Protein AF-A0A963GQD0-F1 (afdb_monomer)

Secondary structure (DSSP, 8-state):
-HHHHHHHHHHTTTTHHHHHHHHHHHHHHHHHHHHHHHHT----TT-EE-HHHHHHHTT--GGGHHHHHHHHHHHHHTTSEEEETTEEEE-S-S--S-TTSTTS-HHHH--HHHHHHHHHHH-GGGHHHHHHHHHHHTTHHHHHTTSS-HHHHHHSTT--HHHHHHTSHHHHHHHHHHHHHHHHHHHTSPTT-------TT-TTSHHHHHHGGG-

Solvent-accessible surface area (backbone atoms only — not comparable to full-atom values): 11957 Å² total; per-residue (Å²): 110,70,71,59,55,54,49,37,32,60,76,44,46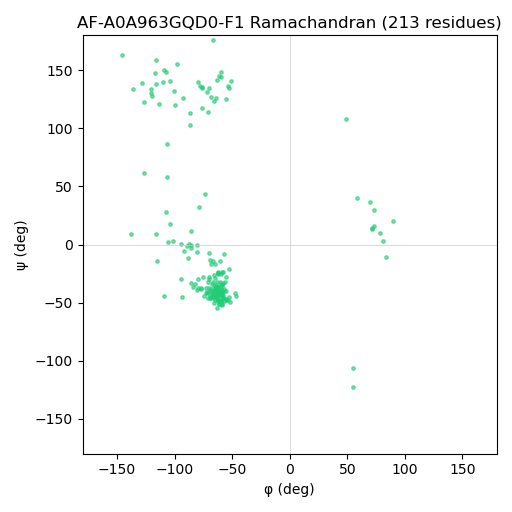,44,66,55,50,76,70,41,46,68,53,52,51,54,50,50,52,26,30,52,53,32,23,42,52,73,52,63,59,86,50,50,59,73,42,71,45,36,71,66,58,48,35,60,74,51,50,45,26,78,92,36,49,69,58,52,52,50,54,53,50,52,38,30,76,71,52,36,29,42,78,57,88,78,31,38,32,25,64,41,60,84,70,64,72,55,90,86,41,93,79,32,53,62,39,80,65,65,55,57,69,58,54,51,50,56,46,36,74,75,39,63,73,45,46,31,58,54,51,45,50,52,60,46,39,78,41,40,42,46,34,38,44,59,77,39,65,62,61,55,60,52,66,30,98,88,36,36,49,47,43,38,52,35,64,20,36,65,27,41,36,54,29,48,56,50,18,52,53,52,28,56,54,55,74,66,49,58,90,97,59,82,88,84,84,85,77,81,81,55,79,78,34,31,50,55,66,50,30,57,82,49,108

Structure (mmCIF, N/CA/C/O backbone):
data_AF-A0A963GQD0-F1
#
_entry.id   AF-A0A963GQD0-F1
#
loop_
_atom_site.group_PDB
_atom_site.id
_atom_site.type_symbol
_atom_site.label_atom_id
_atom_site.label_alt_id
_atom_site.label_comp_id
_atom_site.label_asym_id
_atom_site.label_entity_id
_atom_site.label_seq_id
_atom_site.pdbx_PDB_ins_code
_atom_site.Cartn_x
_atom_site.Cartn_y
_atom_site.Cartn_z
_atom_site.occupancy
_atom_site.B_iso_or_equiv
_atom_site.auth_seq_id
_atom_site.auth_comp_id
_atom_site.auth_asym_id
_atom_site.auth_atom_id
_atom_site.pdbx_PDB_model_num
ATOM 1 N N . LEU A 1 1 ? -25.407 13.159 11.609 1.00 53.41 1 LEU A N 1
ATOM 2 C CA . LEU A 1 1 ? -24.215 12.333 11.321 1.00 53.41 1 LEU A CA 1
ATOM 3 C C . LEU A 1 1 ? -23.203 13.121 10.496 1.00 53.41 1 LEU A C 1
ATOM 5 O O . LEU A 1 1 ? -22.086 13.249 10.963 1.00 53.41 1 LEU A O 1
ATOM 9 N N . THR A 1 2 ? -23.591 13.746 9.377 1.00 60.84 2 THR A N 1
ATOM 10 C CA . THR A 1 2 ? -22.694 14.573 8.536 1.00 60.84 2 THR A CA 1
ATOM 11 C C . THR A 1 2 ? -21.932 15.685 9.282 1.00 60.84 2 THR A C 1
ATOM 13 O O . THR A 1 2 ? -20.718 15.730 9.139 1.00 60.84 2 THR A O 1
ATOM 16 N N . PRO A 1 3 ? -22.561 16.487 10.173 1.00 70.56 3 PRO A N 1
ATOM 17 C CA . PRO A 1 3 ? -21.837 17.552 10.881 1.00 70.56 3 PRO A CA 1
ATOM 18 C C . PRO A 1 3 ? -20.779 17.023 11.860 1.00 70.56 3 PRO A C 1
ATOM 20 O O . PRO A 1 3 ? -19.748 17.647 12.049 1.00 70.56 3 PRO A O 1
ATOM 23 N N . LEU A 1 4 ? -21.026 15.855 12.468 1.00 72.56 4 LEU A N 1
ATOM 24 C CA . LEU A 1 4 ? -20.106 15.232 13.426 1.00 72.56 4 LEU A CA 1
ATOM 25 C C . LEU A 1 4 ? -18.873 14.656 12.716 1.00 72.56 4 LEU A C 1
ATOM 27 O O . LEU A 1 4 ? -17.759 14.818 13.196 1.00 72.56 4 LEU A O 1
ATOM 31 N N . ALA A 1 5 ? -19.073 14.018 11.559 1.00 73.44 5 ALA A N 1
ATOM 32 C CA . ALA A 1 5 ? -17.977 13.487 10.754 1.00 73.44 5 ALA A CA 1
ATOM 33 C C . ALA A 1 5 ? -17.070 14.605 10.213 1.00 73.44 5 ALA A C 1
ATOM 35 O O . ALA A 1 5 ? -15.854 14.455 10.226 1.00 73.44 5 ALA A O 1
ATOM 36 N N . GLU A 1 6 ? -17.646 15.733 9.789 1.00 76.75 6 GLU A N 1
ATOM 37 C CA . GLU A 1 6 ? -16.888 16.904 9.328 1.00 76.75 6 GLU A CA 1
ATOM 38 C C . GLU A 1 6 ? -16.081 17.553 10.463 1.00 76.75 6 GLU A C 1
ATOM 40 O O . GLU A 1 6 ? -14.900 17.844 10.280 1.00 76.75 6 GLU A O 1
ATOM 45 N N . THR A 1 7 ? -16.673 17.717 11.654 1.00 82.12 7 THR A N 1
ATOM 46 C CA . THR A 1 7 ? -15.953 18.224 12.834 1.00 82.12 7 THR A CA 1
ATOM 47 C C . THR A 1 7 ? -14.806 17.298 13.235 1.00 82.12 7 THR A C 1
ATOM 49 O O . THR A 1 7 ? -13.680 17.765 13.377 1.00 82.12 7 THR A O 1
ATOM 52 N N . LEU A 1 8 ? -15.047 15.987 13.332 1.00 79.50 8 LEU A N 1
ATOM 53 C CA . LEU A 1 8 ? -13.999 15.021 13.672 1.00 79.50 8 LEU A CA 1
ATOM 54 C C . LEU A 1 8 ? -12.900 14.968 12.606 1.00 79.50 8 LEU A C 1
ATOM 56 O O . LEU A 1 8 ? -11.725 14.905 12.950 1.00 79.50 8 LEU A O 1
ATOM 60 N N . ALA A 1 9 ? -13.245 15.041 11.318 1.00 78.69 9 ALA A N 1
ATOM 61 C CA . ALA A 1 9 ? -12.254 15.104 10.246 1.00 78.69 9 ALA A CA 1
ATOM 62 C C . ALA A 1 9 ? -11.345 16.335 10.377 1.00 78.69 9 ALA A C 1
ATOM 64 O O . ALA A 1 9 ? -10.141 16.240 10.139 1.00 78.69 9 ALA A O 1
ATOM 65 N N . GLN A 1 10 ? -11.898 17.476 10.793 1.00 81.44 10 GLN A N 1
ATOM 66 C CA . GLN A 1 10 ? -11.122 18.685 11.047 1.00 81.44 10 GLN A CA 1
ATOM 67 C C . GLN A 1 10 ? -10.253 18.556 12.308 1.00 81.44 10 GLN A C 1
ATOM 69 O O . GLN A 1 10 ? -9.069 18.880 12.264 1.00 81.44 10 GLN A O 1
ATOM 74 N N . GLU A 1 11 ? -10.812 18.055 13.410 1.00 82.81 11 GLU A N 1
ATOM 75 C CA . GLU A 1 11 ? -10.111 17.888 14.691 1.00 82.81 11 GLU A CA 1
ATOM 76 C C . GLU A 1 11 ? -8.967 16.872 14.617 1.00 82.81 11 GLU A C 1
ATOM 78 O O . GLU A 1 11 ? -7.908 17.088 15.202 1.00 82.81 11 GLU A O 1
ATOM 83 N N . GLN A 1 12 ? -9.164 15.779 13.878 1.00 83.12 12 GLN A N 1
ATOM 84 C CA . GLN A 1 12 ? -8.155 14.735 13.695 1.00 83.12 12 GLN A CA 1
ATOM 85 C C . GLN A 1 12 ? -7.186 15.037 12.546 1.00 83.12 12 GLN A C 1
ATOM 87 O O . GLN A 1 12 ? -6.275 14.252 12.301 1.00 83.12 12 GLN A O 1
ATOM 92 N N . GLY A 1 13 ? -7.351 16.166 11.848 1.00 84.00 13 GLY A N 1
ATOM 93 C CA . GLY A 1 13 ? -6.416 16.612 10.817 1.00 84.00 13 GLY A CA 1
ATOM 94 C C . GLY A 1 13 ? -6.483 15.815 9.515 1.00 84.00 13 GLY A C 1
ATOM 95 O O . GLY A 1 13 ? -5.482 15.721 8.814 1.00 84.00 13 GLY A O 1
ATOM 96 N N . LEU A 1 14 ? -7.648 15.268 9.151 1.00 85.94 14 LEU A N 1
ATOM 97 C CA . LEU A 1 14 ? -7.825 14.432 7.955 1.00 85.94 14 LEU A CA 1
ATOM 98 C C . LEU A 1 14 ? -7.457 15.152 6.644 1.00 85.94 14 LEU A C 1
ATOM 100 O O . LEU A 1 14 ? -7.098 14.508 5.661 1.00 85.94 14 LEU A O 1
ATOM 104 N N . ALA A 1 15 ? -7.498 16.488 6.641 1.00 86.88 15 ALA A N 1
ATOM 105 C CA . ALA A 1 15 ? -7.070 17.320 5.518 1.00 86.88 15 ALA A CA 1
ATOM 106 C C . ALA A 1 15 ? -5.605 17.081 5.106 1.00 86.88 15 ALA A C 1
ATOM 108 O O . ALA A 1 15 ? -5.269 17.295 3.945 1.00 86.88 15 ALA A O 1
ATOM 109 N N . VAL A 1 16 ? -4.761 16.576 6.017 1.00 87.88 16 VAL A N 1
ATOM 110 C CA . VAL A 1 16 ? -3.355 16.250 5.732 1.00 87.88 16 VAL A CA 1
ATOM 111 C C . VAL A 1 16 ? -3.208 15.271 4.564 1.00 87.88 16 VAL A C 1
ATOM 113 O O . VAL A 1 16 ? -2.253 15.371 3.799 1.00 87.88 16 VAL A O 1
ATOM 116 N N . TYR A 1 17 ? -4.167 14.357 4.371 1.00 86.94 17 TYR A N 1
ATOM 117 C CA . TYR A 1 17 ? -4.097 13.389 3.277 1.00 86.94 17 TYR A CA 1
ATOM 118 C C . TYR A 1 17 ? -4.304 14.025 1.909 1.00 86.94 17 TYR A C 1
ATOM 120 O O . TYR A 1 17 ? -3.696 13.557 0.961 1.00 86.94 17 TYR A O 1
ATOM 128 N N . ALA A 1 18 ? -5.071 15.113 1.799 1.00 88.75 18 ALA A N 1
ATOM 129 C CA . ALA A 1 18 ? -5.225 15.810 0.522 1.00 88.75 18 ALA A CA 1
ATOM 130 C C . ALA A 1 18 ? -3.896 16.424 0.042 1.00 88.75 18 ALA A C 1
ATOM 132 O O . ALA A 1 18 ? -3.662 16.556 -1.157 1.00 88.75 18 ALA A O 1
ATOM 133 N N . GLU A 1 19 ? -3.017 16.790 0.978 1.00 89.50 19 GLU A N 1
ATOM 134 C CA . GLU A 1 19 ? -1.680 17.311 0.681 1.00 89.50 19 GLU A CA 1
ATOM 135 C C . GLU A 1 19 ? -0.647 16.187 0.495 1.00 89.50 19 GLU A C 1
ATOM 137 O O . GLU A 1 19 ? 0.267 16.310 -0.322 1.00 89.50 19 GLU A O 1
ATOM 142 N N . LEU A 1 20 ? -0.802 15.079 1.226 1.00 90.25 20 LEU A N 1
ATOM 143 C CA . LEU A 1 20 ? 0.114 13.941 1.198 1.00 90.25 20 LEU A CA 1
ATOM 144 C C . LEU A 1 20 ? -0.136 12.976 0.023 1.00 90.25 20 LEU A C 1
ATOM 146 O O . LEU A 1 20 ? 0.821 12.405 -0.497 1.00 90.25 20 LEU A O 1
ATOM 150 N N . GLU A 1 21 ? -1.384 12.781 -0.401 1.00 89.81 21 GLU 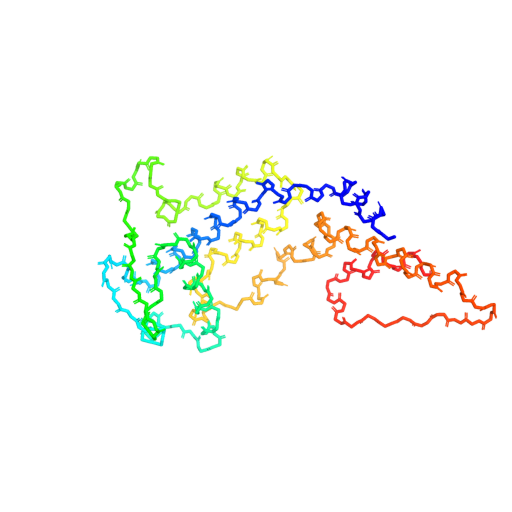A N 1
ATOM 151 C CA . GLU A 1 21 ? -1.792 11.814 -1.435 1.00 89.81 21 GLU A CA 1
ATOM 152 C C . GLU A 1 21 ? -0.968 11.949 -2.730 1.00 89.81 21 GLU A C 1
ATOM 154 O O . GLU A 1 21 ? -0.336 10.963 -3.115 1.00 89.81 21 GLU A O 1
ATOM 159 N N . PRO A 1 22 ? -0.780 13.150 -3.322 1.00 88.19 22 PRO A N 1
ATOM 160 C CA . PRO A 1 22 ? 0.051 13.289 -4.521 1.00 88.19 22 PRO A CA 1
ATOM 161 C C . PRO A 1 22 ? 1.522 12.895 -4.313 1.00 88.19 22 PRO A C 1
ATOM 163 O O . PRO A 1 22 ? 2.233 12.572 -5.267 1.00 88.19 22 PRO A O 1
ATOM 166 N N . ALA A 1 23 ? 2.031 12.983 -3.081 1.00 88.75 23 ALA A N 1
ATOM 167 C CA . ALA A 1 23 ? 3.380 12.540 -2.752 1.00 88.75 23 ALA A CA 1
ATOM 168 C C . ALA A 1 23 ? 3.456 11.023 -2.545 1.00 88.75 23 ALA A C 1
ATOM 170 O O . ALA A 1 23 ? 4.414 10.409 -3.017 1.00 88.75 23 ALA A O 1
ATOM 171 N N . LEU A 1 24 ? 2.451 10.418 -1.905 1.00 90.31 24 LEU A N 1
ATOM 172 C CA . LEU A 1 24 ? 2.350 8.964 -1.762 1.00 90.31 24 LEU A CA 1
ATOM 173 C C . LEU A 1 24 ? 2.198 8.274 -3.115 1.00 90.31 24 LEU A C 1
ATOM 175 O O . LEU A 1 24 ? 2.882 7.278 -3.343 1.00 90.31 24 LEU A O 1
ATOM 179 N N . ASP A 1 25 ? 1.380 8.811 -4.018 1.00 89.44 25 ASP A N 1
ATOM 180 C CA . ASP A 1 25 ? 1.189 8.252 -5.359 1.00 89.44 25 ASP A CA 1
ATOM 181 C C . ASP A 1 25 ? 2.501 8.263 -6.141 1.00 89.44 25 ASP A C 1
ATOM 183 O O . ASP A 1 25 ? 2.981 7.224 -6.597 1.00 89.44 25 ASP A O 1
ATOM 187 N N . ARG A 1 26 ? 3.168 9.421 -6.192 1.00 89.50 26 ARG A N 1
ATOM 188 C CA . ARG A 1 26 ? 4.462 9.571 -6.869 1.00 89.50 26 ARG A CA 1
ATOM 189 C C . ARG A 1 26 ? 5.521 8.621 -6.311 1.00 89.50 26 ARG A C 1
ATOM 191 O O . ARG A 1 26 ? 6.281 8.020 -7.071 1.00 89.50 26 ARG A O 1
ATOM 198 N N . LEU A 1 27 ? 5.588 8.496 -4.986 1.00 91.38 27 LEU A N 1
ATOM 199 C CA . LEU A 1 27 ? 6.534 7.615 -4.310 1.00 91.38 27 LEU A CA 1
ATOM 200 C C . LEU A 1 27 ? 6.199 6.137 -4.561 1.00 91.38 27 LEU A C 1
ATOM 202 O O . LEU A 1 27 ? 7.103 5.339 -4.801 1.00 91.38 27 LEU A O 1
ATOM 206 N N . SER A 1 28 ? 4.913 5.781 -4.582 1.00 93.25 28 SER A N 1
ATOM 207 C CA . SER A 1 28 ? 4.436 4.433 -4.904 1.00 93.25 28 SER A CA 1
ATOM 208 C C . SER A 1 28 ? 4.806 4.043 -6.331 1.00 93.25 28 SER A C 1
ATOM 210 O O . SER A 1 28 ? 5.408 2.992 -6.537 1.00 93.25 28 SER A O 1
ATOM 212 N N . ILE A 1 29 ? 4.547 4.914 -7.309 1.00 92.75 29 ILE A N 1
ATOM 213 C CA . ILE A 1 29 ? 4.961 4.708 -8.702 1.00 92.75 29 ILE A CA 1
ATOM 214 C C . ILE A 1 29 ? 6.483 4.584 -8.800 1.00 92.75 29 ILE A C 1
ATOM 216 O O . ILE A 1 29 ? 6.984 3.710 -9.505 1.00 92.75 29 ILE A O 1
ATOM 220 N N . ALA A 1 30 ? 7.242 5.390 -8.054 1.00 92.12 30 ALA A N 1
ATOM 221 C CA . ALA A 1 30 ? 8.693 5.269 -8.030 1.00 92.12 30 ALA A CA 1
ATOM 222 C C . ALA A 1 30 ? 9.165 3.911 -7.470 1.00 92.12 30 ALA A C 1
ATOM 224 O O . ALA A 1 30 ? 10.053 3.299 -8.061 1.00 92.12 30 ALA A O 1
ATOM 225 N N . TYR A 1 31 ? 8.567 3.400 -6.390 1.00 95.62 31 TYR A N 1
ATOM 226 C CA . TYR A 1 31 ? 8.877 2.057 -5.882 1.00 95.62 31 TYR A CA 1
ATOM 227 C C . TYR A 1 31 ? 8.518 0.961 -6.884 1.00 95.62 31 TYR A C 1
ATOM 229 O O . TYR A 1 31 ? 9.301 0.036 -7.084 1.00 95.62 31 TYR A O 1
ATOM 237 N N . ILE A 1 32 ? 7.365 1.080 -7.547 1.00 95.69 32 ILE A N 1
ATOM 238 C CA . ILE A 1 32 ? 6.936 0.144 -8.590 1.00 95.69 32 ILE A CA 1
ATOM 239 C C . ILE A 1 32 ? 7.975 0.111 -9.713 1.00 95.69 32 ILE A C 1
ATOM 241 O O . ILE A 1 32 ? 8.473 -0.955 -10.063 1.00 95.69 32 ILE A O 1
ATOM 245 N N . LEU A 1 33 ? 8.358 1.275 -10.235 1.00 93.12 33 LEU A N 1
ATOM 246 C CA . LEU A 1 33 ? 9.347 1.388 -11.304 1.00 93.12 33 LEU A CA 1
ATOM 247 C C . LEU A 1 33 ? 10.721 0.841 -10.893 1.00 93.12 33 LEU A C 1
ATOM 249 O O . LEU A 1 33 ? 11.358 0.151 -11.686 1.00 93.12 33 LEU A O 1
ATOM 253 N N . ALA A 1 34 ? 11.166 1.103 -9.663 1.00 92.75 34 ALA A N 1
ATOM 254 C CA . ALA A 1 34 ? 12.415 0.549 -9.147 1.00 92.75 34 ALA A CA 1
ATOM 255 C C . ALA A 1 34 ? 12.358 -0.981 -9.059 1.00 92.75 34 ALA A C 1
ATOM 257 O O . ALA A 1 34 ? 13.290 -1.646 -9.505 1.00 92.75 34 ALA A O 1
ATOM 258 N N . ALA A 1 35 ? 11.245 -1.538 -8.575 1.00 95.94 35 ALA A N 1
ATOM 259 C CA . ALA A 1 35 ? 11.054 -2.980 -8.502 1.00 95.94 35 ALA A CA 1
ATOM 260 C C . ALA A 1 35 ? 11.050 -3.627 -9.895 1.00 95.94 35 ALA A C 1
ATOM 262 O O . ALA A 1 35 ? 11.748 -4.611 -10.111 1.00 95.94 35 ALA A O 1
ATOM 263 N N . PHE A 1 36 ? 10.330 -3.061 -10.869 1.00 95.31 36 PHE A N 1
ATOM 264 C CA . PHE A 1 36 ? 10.356 -3.558 -12.250 1.00 95.31 36 PHE A CA 1
ATOM 265 C C . PHE A 1 36 ? 11.764 -3.495 -12.862 1.00 95.31 36 PHE A C 1
ATOM 267 O O . PHE A 1 36 ? 12.181 -4.445 -13.523 1.00 95.31 36 PHE A O 1
ATOM 274 N N . ALA A 1 37 ? 12.517 -2.421 -12.606 1.00 91.81 37 ALA A N 1
ATOM 275 C CA . ALA A 1 37 ? 13.900 -2.301 -13.062 1.00 91.81 37 ALA A CA 1
ATOM 276 C C . ALA A 1 37 ? 14.825 -3.347 -12.415 1.00 91.81 37 ALA A C 1
ATOM 278 O O . ALA A 1 37 ? 15.645 -3.945 -13.108 1.00 91.81 37 ALA A O 1
ATOM 279 N N . GLU A 1 38 ? 14.683 -3.595 -11.111 1.00 93.81 38 GLU A N 1
ATOM 280 C CA . GLU A 1 38 ? 15.438 -4.619 -10.377 1.00 93.81 38 GLU A CA 1
ATOM 281 C C . GLU A 1 38 ? 15.127 -6.035 -10.877 1.00 93.81 38 GLU A C 1
ATOM 283 O O . GLU A 1 38 ? 16.029 -6.859 -11.032 1.00 93.81 38 GLU A O 1
ATOM 288 N N . LEU A 1 39 ? 13.859 -6.301 -11.197 1.00 96.19 39 LEU A N 1
ATOM 289 C CA . LEU A 1 39 ? 13.416 -7.565 -11.782 1.00 96.19 39 LEU A CA 1
ATOM 290 C C . LEU A 1 39 ? 13.908 -7.764 -13.225 1.00 96.19 39 LEU A C 1
ATOM 292 O O . LEU A 1 39 ? 13.844 -8.884 -13.726 1.00 96.19 39 LEU A O 1
ATOM 296 N N . GLY A 1 40 ? 14.423 -6.712 -13.872 1.00 93.19 40 GLY A N 1
ATOM 297 C CA . GLY A 1 40 ? 14.959 -6.756 -15.232 1.00 93.19 40 GLY A CA 1
ATOM 298 C C . GLY A 1 40 ? 13.931 -6.482 -16.330 1.00 93.19 40 GLY A C 1
ATOM 299 O O . GLY A 1 40 ? 14.173 -6.848 -17.476 1.00 93.19 40 GLY A O 1
ATOM 300 N N . ALA A 1 41 ? 12.803 -5.844 -16.007 1.00 92.38 41 ALA A N 1
ATOM 301 C CA . ALA A 1 41 ? 11.776 -5.521 -16.990 1.00 92.38 41 ALA A CA 1
ATOM 302 C C . ALA A 1 41 ? 12.293 -4.542 -18.050 1.00 92.38 41 ALA A C 1
ATOM 304 O O . ALA A 1 41 ? 12.761 -3.443 -17.739 1.00 92.38 41 ALA A O 1
ATOM 305 N N . ASP A 1 42 ? 12.153 -4.923 -19.317 1.00 88.31 42 ASP A N 1
ATOM 306 C CA . ASP A 1 42 ? 12.414 -4.028 -20.436 1.00 88.31 42 ASP A CA 1
ATOM 307 C C . ASP A 1 42 ? 11.151 -3.218 -20.749 1.00 88.31 42 ASP A C 1
ATOM 309 O O . ASP A 1 42 ? 10.192 -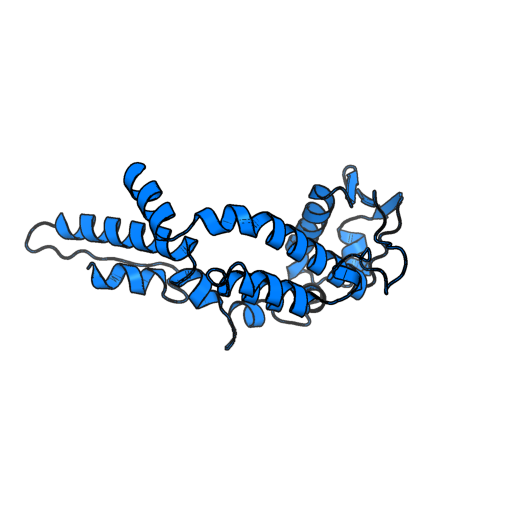3.727 -21.328 1.00 88.31 42 ASP A O 1
ATOM 313 N N . PHE A 1 43 ? 11.136 -1.950 -20.326 1.00 89.38 43 PHE A N 1
ATOM 314 C CA . PHE A 1 43 ? 10.114 -0.965 -20.697 1.00 89.38 43 PHE A CA 1
ATOM 315 C C . PHE A 1 43 ? 10.674 0.048 -21.701 1.00 89.38 43 PHE A C 1
ATOM 317 O O . PHE A 1 43 ? 10.681 1.269 -21.487 1.00 89.38 43 PHE A O 1
ATOM 324 N N . SER A 1 44 ? 11.141 -0.474 -22.833 1.00 87.75 44 SER A N 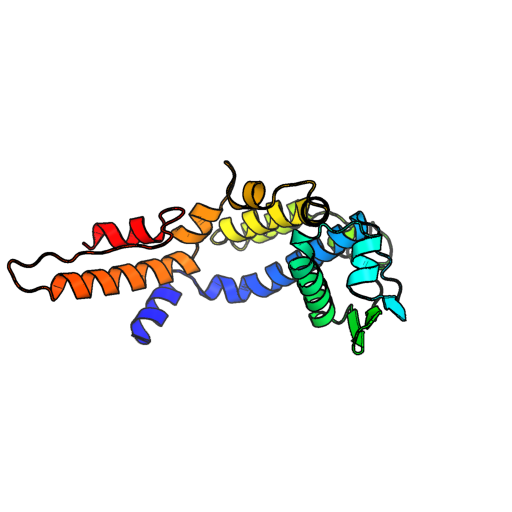1
ATOM 325 C CA . SER A 1 44 ? 11.489 0.323 -24.005 1.00 87.75 44 SER A CA 1
ATOM 326 C C . SER A 1 44 ? 10.219 0.768 -24.763 1.00 87.75 44 SER A C 1
ATOM 328 O O . SER A 1 44 ? 9.328 -0.049 -24.999 1.00 87.75 44 SER A O 1
ATOM 330 N N . PRO A 1 45 ? 10.088 2.044 -25.183 1.00 87.94 45 PRO A N 1
ATOM 331 C CA . PRO A 1 45 ? 8.908 2.541 -25.885 1.00 87.94 45 PRO A CA 1
ATOM 332 C C . PRO A 1 45 ? 8.560 1.716 -27.116 1.00 87.94 45 PRO A C 1
ATOM 334 O O . PRO A 1 45 ? 9.419 1.378 -27.928 1.00 87.94 45 PRO A O 1
ATOM 337 N N . GLY A 1 46 ? 7.272 1.427 -27.273 1.00 88.06 46 GLY A N 1
ATOM 338 C CA . GLY A 1 46 ? 6.753 0.603 -28.358 1.00 88.06 46 GLY A CA 1
ATOM 339 C C . GLY A 1 46 ? 6.837 -0.902 -28.105 1.00 88.06 46 GLY A C 1
ATOM 340 O O . GLY A 1 46 ? 6.198 -1.654 -28.845 1.00 88.06 46 GLY A O 1
ATOM 341 N N . GLN A 1 47 ? 7.543 -1.347 -27.060 1.00 92.00 47 GLN A N 1
ATOM 342 C CA . GLN A 1 47 ? 7.529 -2.743 -26.641 1.00 92.00 47 GLN A CA 1
ATOM 343 C C . GLN A 1 47 ? 6.123 -3.172 -26.242 1.00 92.00 47 GLN A C 1
ATOM 345 O O . GLN A 1 47 ? 5.332 -2.386 -25.709 1.00 92.00 47 GLN A O 1
ATOM 350 N N . ARG A 1 48 ? 5.809 -4.431 -26.545 1.00 94.62 48 ARG A N 1
ATOM 351 C CA . ARG A 1 48 ? 4.516 -5.036 -26.253 1.00 94.62 48 ARG A CA 1
ATOM 352 C C . ARG A 1 48 ? 4.707 -6.345 -25.518 1.00 94.62 48 ARG A C 1
ATOM 354 O O . ARG A 1 48 ? 5.561 -7.138 -25.903 1.00 94.62 48 ARG A O 1
ATOM 361 N N . PHE A 1 49 ? 3.874 -6.584 -24.519 1.00 95.31 49 PHE A N 1
ATOM 362 C CA . PHE A 1 49 ? 3.895 -7.813 -23.735 1.00 95.31 49 PHE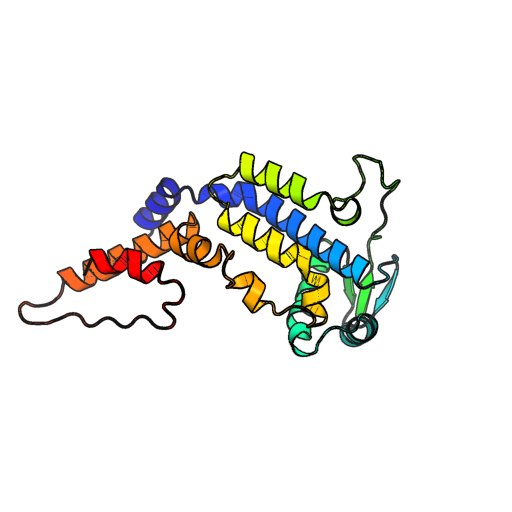 A CA 1
ATOM 363 C C . PHE A 1 49 ? 2.482 -8.210 -23.306 1.00 95.31 49 PHE A C 1
ATOM 365 O O . PHE A 1 49 ? 1.547 -7.412 -23.349 1.00 95.31 49 PHE A O 1
ATOM 372 N N . THR A 1 50 ? 2.316 -9.466 -22.901 1.00 96.25 50 THR A N 1
ATOM 373 C CA . THR A 1 50 ? 1.122 -9.911 -22.165 1.00 96.25 50 THR A CA 1
ATOM 374 C C . THR A 1 50 ? 1.445 -9.925 -20.676 1.00 96.25 50 THR A C 1
ATOM 376 O O . THR A 1 50 ? 2.607 -10.094 -20.310 1.00 96.25 50 THR A O 1
ATOM 379 N N . VAL A 1 51 ? 0.430 -9.797 -19.813 1.00 94.69 51 VAL A N 1
ATOM 380 C CA . VAL A 1 51 ? 0.622 -9.892 -18.351 1.00 94.69 51 VAL A CA 1
ATOM 381 C C . VAL A 1 51 ? 1.305 -11.209 -17.986 1.00 94.69 51 VAL A C 1
ATOM 383 O O . VAL A 1 51 ? 2.295 -11.204 -17.265 1.00 94.69 51 VAL A O 1
ATOM 386 N N . ASN A 1 52 ? 0.815 -12.328 -18.529 1.00 95.38 52 ASN A N 1
ATOM 387 C CA . ASN A 1 52 ? 1.373 -13.649 -18.244 1.00 95.38 52 ASN A CA 1
ATOM 388 C C . ASN A 1 52 ? 2.807 -13.789 -18.757 1.00 95.38 52 ASN A C 1
ATOM 390 O O . ASN A 1 52 ? 3.652 -14.254 -18.001 1.00 95.38 52 ASN A O 1
ATOM 394 N N . GLY A 1 53 ? 3.082 -13.342 -19.988 1.00 96.38 53 GLY A N 1
ATOM 395 C CA . GLY A 1 53 ? 4.416 -13.433 -20.582 1.00 96.38 53 GLY A CA 1
ATOM 396 C C . GLY A 1 53 ? 5.457 -12.629 -19.809 1.00 96.38 53 GLY A C 1
ATOM 397 O O . GLY A 1 53 ? 6.504 -13.169 -19.475 1.00 96.38 53 GLY A O 1
ATOM 398 N N . LEU A 1 54 ? 5.147 -11.379 -19.447 1.00 96.50 54 LEU A N 1
ATOM 399 C CA . LEU A 1 54 ? 6.065 -10.573 -18.639 1.00 96.50 54 LEU A CA 1
ATOM 400 C C . LEU A 1 54 ? 6.226 -11.155 -17.230 1.00 96.50 54 LEU A C 1
ATOM 402 O O . LEU A 1 54 ? 7.322 -11.190 -16.690 1.00 96.50 54 LEU A O 1
ATOM 406 N N . ALA A 1 55 ? 5.150 -11.641 -16.616 1.00 97.69 55 ALA A N 1
ATOM 407 C CA . ALA A 1 55 ? 5.246 -12.219 -15.284 1.00 97.69 55 ALA A CA 1
ATOM 408 C C . ALA A 1 55 ? 6.002 -13.564 -15.259 1.00 97.69 55 ALA A C 1
ATOM 410 O O . ALA A 1 55 ? 6.611 -13.887 -14.247 1.00 97.69 55 ALA A O 1
ATOM 411 N N . GLU A 1 56 ? 5.995 -14.340 -16.348 1.00 97.44 56 GLU A N 1
ATOM 412 C CA . GLU A 1 56 ? 6.896 -15.489 -16.523 1.00 97.44 56 GLU A CA 1
ATOM 413 C C . GLU A 1 56 ? 8.354 -15.042 -16.694 1.00 97.44 56 GLU A C 1
ATOM 415 O O . GLU A 1 56 ? 9.228 -15.582 -16.025 1.00 97.44 56 GLU A O 1
ATOM 420 N N . GLU A 1 57 ? 8.607 -14.032 -17.531 1.00 97.19 57 GLU A N 1
ATOM 421 C CA . GLU A 1 57 ? 9.944 -13.466 -17.766 1.00 97.19 57 GLU A CA 1
ATOM 422 C C . GLU A 1 57 ? 10.594 -12.926 -16.483 1.00 97.19 57 GLU A C 1
ATOM 424 O O . GLU A 1 57 ? 11.779 -13.144 -16.249 1.00 97.19 57 GLU A O 1
ATOM 429 N N . LEU A 1 58 ? 9.812 -12.252 -15.636 1.00 97.88 58 LEU A N 1
ATOM 430 C CA . LEU A 1 58 ? 10.282 -11.655 -14.381 1.00 97.88 58 LEU A CA 1
ATOM 431 C C . LEU A 1 58 ? 10.248 -12.621 -13.183 1.00 97.88 58 LEU A C 1
ATOM 433 O O . LEU A 1 58 ? 10.613 -12.220 -12.073 1.00 97.88 58 LEU A O 1
ATOM 437 N N . GLU A 1 59 ? 9.817 -13.868 -13.400 1.00 98.19 59 GLU A N 1
ATOM 438 C CA . GLU A 1 59 ? 9.674 -14.914 -12.376 1.00 98.19 59 GLU A CA 1
ATOM 439 C C . GLU A 1 59 ? 8.721 -14.522 -11.228 1.00 98.19 59 GLU A C 1
ATOM 441 O O . GLU A 1 59 ? 8.959 -14.799 -10.054 1.00 98.19 59 GLU A O 1
ATOM 446 N N . ILE A 1 60 ? 7.606 -13.863 -11.557 1.00 98.44 60 ILE A N 1
ATOM 447 C CA . ILE A 1 60 ? 6.597 -13.439 -10.578 1.00 98.44 60 ILE A CA 1
ATOM 448 C C . ILE A 1 60 ? 5.881 -14.663 -10.002 1.00 98.44 60 ILE A C 1
ATOM 450 O O . ILE A 1 60 ? 5.298 -15.469 -10.737 1.00 98.44 60 ILE A O 1
ATOM 454 N N . ALA A 1 61 ? 5.848 -14.762 -8.674 1.00 97.88 61 ALA A N 1
ATOM 455 C CA . ALA A 1 61 ? 5.175 -15.845 -7.975 1.00 97.88 61 ALA A CA 1
ATOM 456 C C . ALA A 1 61 ? 3.662 -15.839 -8.249 1.00 97.88 61 ALA A C 1
ATOM 458 O O . ALA A 1 61 ? 3.006 -14.793 -8.264 1.00 97.88 61 ALA A O 1
ATOM 459 N N . ASP A 1 62 ? 3.072 -17.029 -8.392 1.00 97.06 62 ASP A N 1
ATOM 460 C CA . ASP A 1 62 ? 1.664 -17.179 -8.785 1.00 97.06 62 ASP A CA 1
ATOM 461 C C . ASP A 1 62 ? 0.683 -16.502 -7.820 1.00 97.06 62 ASP A C 1
ATOM 463 O O . ASP A 1 62 ? -0.318 -15.916 -8.239 1.00 97.06 62 ASP A O 1
ATOM 467 N N . ILE A 1 63 ? 1.004 -16.506 -6.524 1.00 96.25 63 ILE A N 1
ATOM 468 C CA . ILE A 1 63 ? 0.215 -15.833 -5.486 1.00 96.25 63 ILE A CA 1
ATOM 469 C C . ILE A 1 63 ? 0.151 -14.306 -5.680 1.00 96.25 63 ILE A C 1
ATOM 471 O O . ILE A 1 63 ? -0.817 -13.672 -5.257 1.00 96.25 63 ILE A O 1
ATOM 475 N N . HIS A 1 64 ? 1.128 -13.713 -6.372 1.00 97.06 64 HIS A N 1
ATOM 476 C CA . HIS A 1 64 ? 1.233 -12.270 -6.591 1.00 97.06 64 HIS A CA 1
ATOM 477 C C . HIS A 1 64 ? 0.778 -11.811 -7.982 1.00 97.06 64 HIS A C 1
ATOM 479 O O . HIS A 1 64 ? 0.783 -10.610 -8.243 1.00 97.06 64 HIS A O 1
ATOM 485 N N . ARG A 1 65 ? 0.275 -12.703 -8.851 1.00 95.69 65 ARG A N 1
ATOM 486 C CA . ARG A 1 65 ? -0.187 -12.352 -10.215 1.00 95.69 65 ARG A CA 1
ATOM 487 C C . ARG A 1 65 ? -1.237 -11.241 -10.235 1.00 95.69 65 ARG A C 1
ATOM 489 O O . ARG A 1 65 ? -1.178 -10.345 -11.070 1.00 95.69 65 ARG A O 1
ATOM 496 N N . ARG A 1 66 ? -2.178 -11.268 -9.285 1.00 96.94 66 ARG A N 1
ATOM 497 C CA . ARG A 1 66 ? -3.222 -10.233 -9.163 1.00 96.94 66 ARG A CA 1
ATOM 498 C C . ARG A 1 66 ? -2.652 -8.875 -8.759 1.00 96.94 66 ARG A C 1
ATOM 500 O O . ARG A 1 66 ? -3.099 -7.858 -9.274 1.00 96.94 66 ARG A O 1
ATOM 507 N N . LEU A 1 67 ? -1.692 -8.864 -7.831 1.00 96.69 67 LEU A N 1
ATOM 508 C CA . LEU A 1 67 ? -1.003 -7.636 -7.435 1.00 96.69 67 LEU A CA 1
ATOM 509 C C . LEU A 1 67 ? -0.202 -7.099 -8.620 1.00 96.69 67 LEU A C 1
ATOM 511 O O . LEU A 1 67 ? -0.343 -5.934 -8.957 1.00 96.69 67 LEU A O 1
ATOM 515 N N . PHE A 1 68 ? 0.562 -7.961 -9.287 1.00 97.88 68 PHE A N 1
ATOM 516 C CA . PHE A 1 68 ? 1.356 -7.615 -10.459 1.00 97.88 68 PHE A CA 1
ATOM 517 C C . PHE A 1 68 ? 0.529 -6.949 -11.569 1.00 97.88 68 PHE A C 1
ATOM 519 O O . PHE A 1 68 ? 0.921 -5.890 -12.053 1.00 97.88 68 PHE A O 1
ATOM 526 N N . GLU A 1 69 ? -0.639 -7.503 -11.928 1.00 96.69 69 GLU A N 1
ATOM 527 C CA . GLU A 1 69 ? -1.539 -6.861 -12.902 1.00 96.69 69 GLU A CA 1
ATOM 528 C C . GLU A 1 69 ? -1.987 -5.473 -12.422 1.00 96.69 69 GLU A C 1
ATOM 530 O O . GLU A 1 69 ? -1.935 -4.519 -13.195 1.00 96.69 69 GLU A O 1
ATOM 535 N N . ARG A 1 70 ? -2.321 -5.319 -11.133 1.00 97.38 70 ARG A N 1
ATOM 536 C CA . ARG A 1 70 ? -2.685 -4.009 -10.576 1.00 97.38 70 ARG A CA 1
ATOM 537 C C . ARG A 1 70 ? -1.534 -3.003 -10.649 1.00 97.38 70 ARG A C 1
ATOM 539 O O . ARG A 1 70 ? -1.791 -1.832 -10.905 1.00 97.38 70 ARG A O 1
ATOM 546 N N . LEU A 1 71 ? -0.286 -3.429 -10.443 1.00 97.44 71 LEU A N 1
ATOM 547 C CA . LEU A 1 71 ? 0.872 -2.538 -10.577 1.00 97.44 71 LEU A CA 1
ATOM 548 C C . LEU A 1 71 ? 1.038 -2.058 -12.025 1.00 97.44 71 LEU A C 1
ATOM 550 O O . LEU A 1 71 ? 1.328 -0.887 -12.240 1.00 97.44 71 LEU A O 1
ATOM 554 N N . LEU A 1 72 ? 0.804 -2.928 -13.014 1.00 96.06 72 LEU A N 1
ATOM 555 C CA . LEU A 1 72 ? 0.781 -2.528 -14.426 1.00 96.06 72 LEU A CA 1
ATOM 556 C C . LEU A 1 72 ? -0.359 -1.542 -14.716 1.00 96.06 72 LEU A C 1
ATOM 558 O O . LEU A 1 72 ? -0.133 -0.553 -15.410 1.00 96.06 72 LEU A O 1
ATOM 562 N N . ASP A 1 73 ? -1.550 -1.765 -14.149 1.00 95.56 73 ASP A N 1
ATOM 563 C CA . ASP A 1 73 ? -2.671 -0.822 -14.257 1.00 95.56 73 ASP A CA 1
ATOM 564 C C . ASP A 1 73 ? -2.316 0.556 -13.677 1.00 95.56 73 ASP A C 1
ATOM 566 O O . ASP A 1 73 ? -2.605 1.567 -14.311 1.00 95.56 73 ASP A O 1
ATOM 570 N N . MET A 1 74 ? -1.625 0.617 -12.535 1.00 94.25 74 MET A N 1
ATOM 571 C CA . MET A 1 74 ? -1.151 1.886 -11.960 1.00 94.25 74 MET A CA 1
ATOM 572 C C . MET A 1 74 ? -0.159 2.604 -12.885 1.00 94.25 74 MET A C 1
ATOM 574 O O . MET A 1 74 ? -0.246 3.812 -13.079 1.00 94.25 74 MET A O 1
ATOM 578 N N . LEU A 1 75 ? 0.759 1.873 -13.525 1.00 93.12 75 LEU A N 1
ATOM 579 C CA . LEU A 1 75 ? 1.647 2.466 -14.533 1.00 93.12 75 LEU A CA 1
ATOM 580 C C . LEU A 1 75 ? 0.879 2.938 -15.784 1.00 93.12 75 LEU A C 1
ATOM 582 O O . LEU A 1 75 ? 1.331 3.849 -16.479 1.00 93.12 75 LEU A O 1
ATOM 586 N 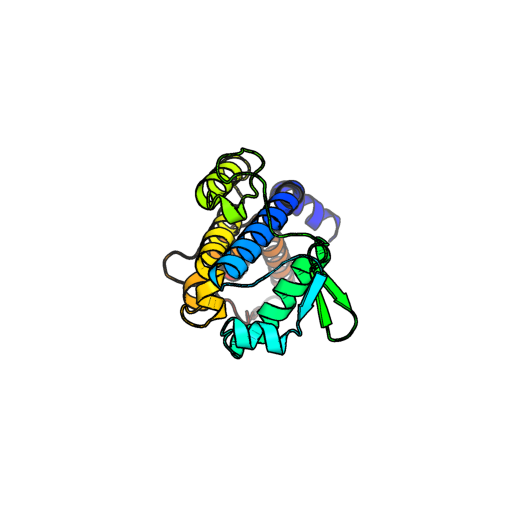N . ALA A 1 76 ? -0.276 2.339 -16.079 1.00 92.88 76 ALA A N 1
ATOM 587 C CA . ALA A 1 76 ? -1.177 2.792 -17.137 1.00 92.88 76 ALA A CA 1
ATOM 588 C C . ALA A 1 76 ? -1.897 4.095 -16.784 1.00 92.88 76 ALA A C 1
ATOM 590 O O . ALA A 1 76 ? -2.042 4.968 -17.637 1.00 92.88 76 ALA A O 1
ATOM 591 N N . GLU A 1 77 ? -2.342 4.218 -15.533 1.00 90.94 77 GLU A N 1
ATOM 592 C CA . GLU A 1 77 ? -2.979 5.422 -14.988 1.00 90.94 77 GLU A CA 1
ATOM 593 C C . GLU A 1 77 ? -2.034 6.635 -15.098 1.00 90.94 77 GLU A C 1
ATOM 595 O O . GLU A 1 77 ? -2.473 7.724 -15.461 1.00 90.94 77 GLU A O 1
ATOM 600 N N . GLU A 1 78 ? -0.725 6.410 -14.939 1.00 88.50 78 GLU A N 1
ATOM 601 C CA . GLU A 1 78 ? 0.339 7.406 -15.154 1.00 88.50 78 GLU A CA 1
ATOM 602 C C . GLU A 1 78 ? 0.735 7.616 -16.631 1.00 88.50 78 GLU A C 1
ATOM 604 O O . GLU A 1 78 ? 1.622 8.410 -16.947 1.00 88.50 78 GLU A O 1
ATOM 609 N N . GLY A 1 79 ? 0.114 6.894 -17.569 1.00 89.50 79 GLY A N 1
ATOM 610 C CA . GLY A 1 79 ? 0.393 7.003 -19.004 1.00 89.50 79 GLY A CA 1
ATOM 611 C C . GLY A 1 79 ? 1.744 6.427 -19.447 1.00 89.50 79 GLY A C 1
ATOM 612 O O . GLY A 1 79 ? 2.185 6.687 -20.570 1.00 89.50 79 GLY A O 1
ATOM 613 N N . LEU A 1 80 ? 2.412 5.643 -18.594 1.00 89.06 80 LEU A N 1
ATOM 614 C CA . LEU A 1 80 ? 3.652 4.938 -18.938 1.00 89.06 80 LEU A CA 1
ATOM 615 C C . LEU A 1 80 ? 3.359 3.700 -19.785 1.00 89.06 80 LEU A C 1
ATOM 617 O O . LEU A 1 80 ? 4.094 3.391 -20.728 1.00 89.06 80 LEU A O 1
ATOM 621 N N . LEU A 1 81 ? 2.259 3.023 -19.462 1.00 93.69 81 LEU A N 1
ATOM 622 C CA . LEU A 1 81 ? 1.742 1.880 -20.193 1.00 93.69 81 LEU A CA 1
ATOM 623 C C . LEU A 1 81 ? 0.370 2.190 -20.796 1.00 93.69 81 LEU A C 1
ATOM 625 O O . LEU A 1 81 ? -0.364 3.057 -20.337 1.00 93.69 81 LEU A O 1
ATOM 629 N N . GLU A 1 82 ? -0.002 1.435 -21.817 1.00 94.44 82 GLU A N 1
ATOM 630 C CA . GLU A 1 82 ? -1.339 1.472 -22.397 1.00 94.44 82 GLU A CA 1
ATOM 631 C C . GLU A 1 82 ? -1.822 0.052 -22.647 1.00 94.44 82 GLU A C 1
ATOM 633 O O . GLU A 1 82 ? -1.096 -0.788 -23.190 1.00 94.44 82 GLU A O 1
ATOM 638 N N . ARG A 1 83 ? -3.064 -0.215 -22.247 1.00 92.12 83 ARG A N 1
ATOM 639 C CA . ARG A 1 83 ? -3.706 -1.508 -22.449 1.00 92.12 83 ARG A CA 1
ATOM 640 C C . ARG A 1 83 ? -4.375 -1.538 -23.823 1.00 92.12 83 ARG A C 1
ATOM 642 O O . ARG A 1 83 ? -5.360 -0.847 -24.063 1.00 92.12 83 ARG A O 1
ATOM 649 N N . ASP A 1 84 ? -3.847 -2.372 -24.709 1.00 87.19 84 ASP A N 1
ATOM 650 C CA . ASP A 1 84 ? -4.379 -2.678 -26.037 1.00 87.19 84 ASP A CA 1
ATOM 651 C C . ASP A 1 84 ? -4.989 -4.089 -26.013 1.00 87.19 84 ASP A C 1
ATOM 653 O O . ASP A 1 84 ? -4.331 -5.100 -26.277 1.00 87.19 84 ASP A O 1
ATOM 657 N N . HIS A 1 85 ? -6.261 -4.173 -25.613 1.00 84.75 85 HIS A N 1
ATOM 658 C CA . HIS A 1 85 ? -6.976 -5.433 -25.388 1.00 84.75 85 HIS A CA 1
ATOM 659 C C . HIS A 1 85 ? -6.260 -6.372 -24.391 1.00 84.75 85 HIS A C 1
ATOM 661 O O . HIS A 1 85 ? -6.302 -6.149 -23.180 1.00 84.75 85 HIS A O 1
ATOM 667 N N . ALA A 1 86 ? -5.651 -7.451 -24.896 1.00 85.94 86 ALA A N 1
ATOM 668 C CA . ALA A 1 86 ? -4.915 -8.449 -24.117 1.00 85.94 86 ALA A CA 1
ATOM 669 C C . ALA A 1 86 ? -3.411 -8.138 -24.008 1.00 85.94 86 ALA A C 1
ATOM 671 O O . ALA A 1 86 ? -2.679 -8.860 -23.328 1.00 85.94 86 ALA A O 1
ATOM 672 N N . LEU A 1 87 ? -2.948 -7.096 -24.699 1.00 92.25 87 LEU A N 1
ATOM 673 C CA . LEU A 1 87 ? -1.560 -6.669 -24.722 1.00 92.25 87 LEU A CA 1
ATOM 674 C C . LEU A 1 87 ? -1.397 -5.361 -23.962 1.00 92.25 87 LEU A C 1
ATOM 676 O O . LEU A 1 87 ? -2.279 -4.510 -23.921 1.00 92.25 87 LEU A O 1
ATOM 680 N N . TRP A 1 88 ? -0.214 -5.204 -23.405 1.00 95.06 88 TRP A N 1
ATOM 681 C CA . TRP A 1 88 ? 0.288 -3.961 -22.862 1.00 95.06 88 TRP A CA 1
ATOM 682 C C . TRP A 1 88 ? 1.301 -3.387 -23.834 1.00 95.06 88 TRP A C 1
ATOM 684 O O . TRP A 1 88 ? 2.078 -4.136 -24.430 1.00 95.06 88 TRP A O 1
ATOM 694 N N . ARG A 1 89 ? 1.285 -2.069 -24.009 1.00 94.25 89 ARG A N 1
ATOM 695 C CA . ARG A 1 89 ? 2.266 -1.324 -24.792 1.00 94.25 89 ARG A CA 1
ATOM 696 C C . ARG A 1 89 ? 2.952 -0.306 -23.900 1.00 94.25 89 ARG A C 1
ATOM 698 O O . ARG A 1 89 ? 2.284 0.449 -23.203 1.00 94.25 89 ARG A O 1
ATOM 705 N N . VAL A 1 90 ? 4.272 -0.240 -23.982 1.00 92.19 90 VAL A N 1
ATOM 706 C CA . VAL A 1 90 ? 5.052 0.818 -23.338 1.00 92.19 90 VAL A CA 1
ATOM 707 C C . VAL A 1 90 ? 4.914 2.096 -24.164 1.00 92.19 90 VAL A C 1
ATOM 709 O O . VAL A 1 90 ? 5.292 2.122 -25.339 1.00 92.19 90 VAL A O 1
ATOM 712 N N . VAL A 1 91 ? 4.345 3.144 -23.573 1.00 87.56 91 VAL A N 1
ATOM 713 C CA . VAL A 1 91 ? 4.088 4.430 -24.244 1.00 87.56 91 VAL A CA 1
ATOM 714 C C . VAL A 1 91 ? 5.237 5.399 -24.013 1.00 87.56 91 VAL A C 1
ATOM 716 O O . VAL A 1 91 ? 5.712 6.033 -24.956 1.00 87.56 91 VAL A O 1
ATOM 719 N N . GLN A 1 92 ? 5.706 5.492 -22.772 1.00 77.81 92 GLN A N 1
ATOM 720 C CA . GLN A 1 92 ? 6.801 6.373 -22.384 1.00 77.81 92 GLN A CA 1
ATOM 721 C C . GLN A 1 92 ? 7.989 5.570 -21.871 1.00 77.81 92 GLN A C 1
ATOM 723 O O . GLN A 1 92 ? 7.845 4.495 -21.296 1.00 77.81 92 GLN A O 1
ATOM 728 N N . MET A 1 93 ? 9.188 6.094 -22.107 1.00 67.44 93 MET A N 1
ATOM 729 C CA . MET A 1 93 ? 10.420 5.404 -21.754 1.00 67.44 93 MET A CA 1
ATOM 730 C C . MET A 1 93 ? 10.690 5.492 -20.253 1.00 67.44 93 MET A C 1
ATOM 732 O O . MET A 1 93 ? 10.701 6.589 -19.697 1.00 67.44 93 MET A O 1
ATOM 736 N N . MET A 1 94 ? 11.081 4.378 -19.632 1.00 61.97 94 MET A N 1
ATOM 737 C CA . MET A 1 94 ? 11.788 4.376 -18.342 1.00 61.97 94 MET A CA 1
ATOM 738 C C . MET A 1 94 ? 13.256 4.842 -18.487 1.00 61.97 94 MET A C 1
ATOM 740 O O . MET A 1 94 ? 14.174 4.241 -17.934 1.00 61.97 94 MET A O 1
ATOM 744 N N . GLN A 1 95 ? 13.538 5.905 -19.245 1.00 48.97 95 GLN A N 1
ATOM 745 C CA . GLN A 1 95 ? 14.895 6.456 -19.354 1.00 48.97 95 GLN A CA 1
ATOM 746 C C . GLN A 1 95 ? 14.920 7.895 -18.871 1.00 48.97 95 GLN A C 1
ATOM 748 O O . GLN A 1 95 ? 14.191 8.736 -19.391 1.00 48.97 95 GLN A O 1
ATOM 753 N N . PRO A 1 96 ? 15.836 8.214 -17.955 1.00 46.91 96 PRO A N 1
ATOM 754 C CA . PRO A 1 96 ? 16.246 9.584 -17.750 1.00 46.91 96 PRO A CA 1
ATOM 755 C C . PRO A 1 96 ? 17.644 9.860 -18.280 1.00 46.91 96 PRO A C 1
ATOM 757 O O . PRO A 1 96 ? 18.539 9.009 -18.219 1.00 46.91 96 PRO A O 1
ATOM 760 N N . ALA A 1 97 ? 17.816 11.103 -18.721 1.00 46.00 97 ALA A N 1
ATOM 761 C CA . ALA A 1 97 ? 19.114 11.726 -18.894 1.00 46.00 97 ALA A CA 1
ATOM 762 C C . ALA A 1 97 ? 19.895 11.663 -17.567 1.00 46.00 97 ALA A C 1
ATOM 764 O O . ALA A 1 97 ? 19.400 12.095 -16.530 1.00 46.00 97 ALA A O 1
ATOM 765 N N . ASP A 1 98 ? 21.099 11.099 -17.645 1.00 46.22 98 ASP A N 1
ATOM 766 C CA . ASP A 1 98 ? 22.228 11.193 -16.718 1.00 46.22 98 ASP A CA 1
ATOM 767 C C . ASP A 1 98 ? 21.931 10.948 -15.225 1.00 46.22 98 ASP A C 1
ATOM 769 O O . ASP A 1 98 ? 21.457 11.834 -14.530 1.00 46.22 98 ASP A O 1
ATOM 773 N N . ALA A 1 99 ? 22.366 9.807 -14.670 1.00 53.19 99 ALA A N 1
ATOM 774 C CA . ALA A 1 99 ? 22.110 9.374 -13.279 1.00 53.19 99 ALA A CA 1
ATOM 775 C C . ALA A 1 99 ? 22.565 10.332 -12.146 1.00 53.19 99 ALA A C 1
ATOM 777 O O . ALA A 1 99 ? 22.273 10.086 -10.980 1.00 53.19 99 ALA A O 1
ATOM 778 N N . LYS A 1 100 ? 23.302 11.404 -12.466 1.00 50.53 100 LYS A N 1
ATOM 779 C CA . LYS A 1 100 ? 23.739 12.451 -11.521 1.00 50.53 100 LYS A CA 1
ATOM 780 C C . LYS A 1 100 ? 22.961 13.763 -11.668 1.00 50.53 100 LYS A C 1
ATOM 782 O O . LYS A 1 100 ? 23.276 14.736 -10.988 1.00 50.53 100 LYS A O 1
ATOM 787 N N . SER A 1 101 ? 21.983 13.819 -12.568 1.00 48.31 101 SER A N 1
ATOM 788 C CA . SER A 1 101 ? 21.154 14.998 -12.784 1.00 48.31 101 SER A CA 1
ATOM 789 C C . SER A 1 101 ? 20.059 15.089 -11.715 1.00 48.31 101 SER A C 1
ATOM 791 O O . SER A 1 101 ? 19.425 14.069 -11.428 1.00 48.31 101 SER A O 1
ATOM 793 N N . PRO A 1 102 ? 19.743 16.286 -11.184 1.00 50.94 102 PRO A N 1
ATOM 794 C CA . PRO A 1 102 ? 18.553 16.498 -10.354 1.00 50.94 102 PRO A CA 1
ATOM 795 C C . PRO A 1 102 ? 17.237 16.188 -11.097 1.00 50.94 102 PRO A C 1
ATOM 797 O O . PRO A 1 102 ? 16.204 16.013 -10.459 1.00 50.94 102 PRO A O 1
ATOM 800 N N . LEU A 1 103 ? 17.274 16.062 -12.431 1.00 55.41 103 LEU A N 1
ATOM 801 C CA . LEU A 1 103 ? 1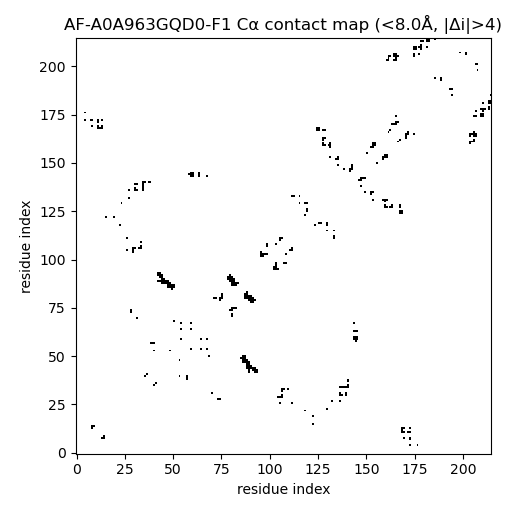6.148 15.631 -13.267 1.00 55.41 103 LEU A CA 1
ATOM 802 C C . LEU A 1 103 ? 16.026 14.100 -13.393 1.00 55.41 103 LEU A C 1
ATOM 804 O O . LEU A 1 103 ? 15.089 13.621 -14.027 1.00 55.41 103 LEU A O 1
ATOM 808 N N . THR A 1 104 ? 16.950 13.322 -12.815 1.00 63.66 104 THR A N 1
ATOM 809 C CA . THR A 1 104 ? 16.840 11.854 -12.779 1.00 63.66 104 THR A CA 1
ATOM 810 C C . THR A 1 104 ? 15.636 11.467 -11.911 1.00 63.66 104 THR A C 1
ATOM 812 O O . THR A 1 104 ? 15.623 11.850 -10.749 1.00 63.66 104 THR A O 1
ATOM 815 N N . PRO A 1 105 ? 14.649 10.707 -12.401 1.00 74.44 105 PRO A N 1
ATOM 816 C CA . PRO A 1 105 ? 13.551 10.151 -11.630 1.00 74.44 105 PRO A CA 1
ATOM 817 C C . PRO A 1 105 ? 14.027 9.395 -10.389 1.00 74.44 105 PRO A C 1
ATOM 819 O O . PRO A 1 105 ? 15.004 8.642 -10.438 1.00 74.44 105 PRO A O 1
ATOM 822 N N . LEU A 1 106 ? 13.273 9.569 -9.304 1.00 77.94 106 LEU A N 1
ATOM 823 C CA . LEU A 1 106 ? 13.499 8.987 -7.978 1.00 77.94 106 LEU A CA 1
ATOM 824 C C . LEU A 1 106 ? 13.817 7.484 -8.026 1.00 77.94 106 LEU A C 1
ATOM 826 O O . LEU A 1 106 ? 14.794 7.035 -7.433 1.00 77.94 106 LEU A O 1
ATOM 830 N N . TRP A 1 107 ? 13.064 6.720 -8.823 1.00 78.00 107 TRP A N 1
ATOM 831 C CA . TRP A 1 107 ? 13.217 5.266 -8.920 1.00 78.00 107 TRP A CA 1
ATOM 832 C C . TRP A 1 107 ? 14.601 4.796 -9.389 1.00 78.00 107 TRP A C 1
ATOM 834 O O . TRP A 1 107 ? 15.014 3.692 -9.052 1.00 78.00 107 TRP A O 1
ATOM 844 N N . LYS A 1 108 ? 15.339 5.627 -10.138 1.00 76.38 108 LYS A N 1
ATOM 845 C CA . LYS A 1 108 ? 16.694 5.308 -10.620 1.00 76.38 108 LYS A CA 1
ATOM 846 C C . LYS A 1 108 ? 17.787 5.838 -9.695 1.00 76.38 108 LYS A C 1
ATOM 848 O O . LYS A 1 108 ? 18.873 5.267 -9.642 1.00 76.38 108 LYS A O 1
ATOM 853 N N . ARG A 1 109 ? 17.525 6.945 -8.997 1.00 76.50 109 ARG A N 1
ATOM 854 C CA . ARG A 1 109 ? 18.453 7.506 -8.006 1.00 76.50 109 ARG A CA 1
ATOM 855 C C . ARG A 1 109 ? 18.522 6.639 -6.749 1.00 76.50 109 ARG A C 1
ATOM 857 O O . ARG A 1 109 ? 19.584 6.561 -6.141 1.00 76.50 109 ARG A O 1
ATOM 864 N N . GLY A 1 110 ? 17.411 5.992 -6.385 1.00 76.19 110 GLY A N 1
ATOM 865 C CA . GLY A 1 110 ? 17.330 5.129 -5.206 1.00 76.19 110 GLY A CA 1
ATOM 866 C C . GLY A 1 110 ? 17.360 5.895 -3.880 1.00 76.19 110 GLY A C 1
ATOM 867 O O . GLY A 1 110 ? 17.520 5.285 -2.828 1.00 76.19 110 GLY A O 1
ATOM 868 N N . ASP A 1 111 ? 17.184 7.219 -3.902 1.00 84.62 111 ASP A N 1
ATOM 869 C CA . ASP A 1 111 ? 17.174 8.115 -2.738 1.00 84.62 111 ASP A CA 1
ATOM 870 C C . ASP A 1 111 ? 15.838 8.093 -1.973 1.00 84.62 111 ASP A C 1
ATOM 872 O O . ASP A 1 111 ? 15.425 9.085 -1.374 1.00 84.62 111 ASP A O 1
ATOM 876 N N . PHE A 1 112 ? 15.171 6.939 -1.959 1.00 89.44 112 PHE A N 1
ATOM 877 C CA . PHE A 1 112 ? 13.870 6.733 -1.329 1.00 89.44 112 PHE A CA 1
ATOM 878 C C . PHE A 1 112 ? 13.858 7.090 0.159 1.00 89.44 112 PHE A C 1
ATOM 880 O O . PHE A 1 112 ? 12.908 7.708 0.630 1.00 89.44 112 PHE A O 1
ATOM 887 N N . ASP A 1 113 ? 14.920 6.754 0.895 1.00 88.94 113 ASP A N 1
ATOM 888 C CA . ASP A 1 113 ? 15.024 7.085 2.319 1.00 88.94 113 ASP A CA 1
ATOM 889 C C . ASP A 1 113 ? 15.057 8.602 2.557 1.00 88.94 113 ASP A C 1
ATOM 891 O O . ASP A 1 113 ? 14.444 9.085 3.508 1.00 88.94 113 ASP A O 1
ATOM 895 N N . ALA A 1 114 ? 15.729 9.361 1.684 1.00 89.50 114 ALA A N 1
ATOM 896 C CA . ALA A 1 114 ? 15.794 10.815 1.789 1.00 89.50 114 ALA A CA 1
ATOM 897 C C . ALA A 1 114 ? 14.443 11.463 1.449 1.00 89.50 114 ALA A C 1
ATOM 899 O O . ALA A 1 114 ? 14.000 12.354 2.170 1.00 89.50 114 ALA A O 1
ATOM 900 N N . GLU A 1 115 ? 13.762 10.979 0.405 1.00 90.62 115 GLU A N 1
ATOM 901 C CA . GLU A 1 115 ? 12.418 11.448 0.046 1.00 90.62 115 GLU A CA 1
ATOM 902 C C . GLU A 1 115 ? 11.412 11.140 1.167 1.00 90.62 115 GLU A C 1
ATOM 904 O O . GLU A 1 115 ? 10.660 12.015 1.596 1.00 90.62 115 GLU A O 1
ATOM 909 N N . CYS A 1 116 ? 11.439 9.919 1.713 1.00 91.88 116 CYS A N 1
ATOM 910 C CA . CYS A 1 116 ? 10.619 9.543 2.860 1.00 91.88 116 CYS A CA 1
ATOM 911 C C . CYS A 1 116 ? 10.907 10.420 4.084 1.00 91.88 116 CYS A C 1
ATOM 913 O O . CYS A 1 116 ? 9.965 10.850 4.744 1.00 91.88 116 CYS A O 1
ATOM 915 N N . ALA A 1 117 ? 12.176 10.708 4.391 1.00 92.00 117 ALA A N 1
ATOM 916 C CA . ALA A 1 117 ? 12.537 11.582 5.506 1.00 92.00 117 ALA A CA 1
ATOM 917 C C . ALA A 1 117 ? 12.007 13.012 5.308 1.00 92.00 117 ALA A C 1
ATOM 919 O O . ALA A 1 117 ? 11.404 13.570 6.222 1.00 92.00 117 ALA A O 1
ATOM 920 N N . ALA A 1 118 ? 12.143 13.571 4.103 1.00 92.56 118 ALA A N 1
ATOM 921 C CA . ALA A 1 118 ? 11.624 14.898 3.779 1.00 92.56 118 ALA A CA 1
ATOM 922 C C . ALA A 1 118 ? 10.090 14.973 3.875 1.00 92.56 118 ALA A C 1
ATOM 924 O O . ALA A 1 118 ? 9.546 15.988 4.318 1.00 92.56 118 ALA A O 1
ATOM 925 N N . LEU A 1 119 ? 9.380 13.908 3.486 1.00 93.50 119 LEU A N 1
ATOM 926 C CA . LEU A 1 119 ? 7.929 13.813 3.658 1.00 93.50 119 LEU A CA 1
ATOM 927 C C . LEU A 1 119 ? 7.536 13.653 5.127 1.00 93.50 119 LEU A C 1
ATOM 929 O O . LEU A 1 119 ? 6.550 14.242 5.547 1.00 93.50 119 LEU A O 1
ATOM 933 N N . LEU A 1 120 ? 8.305 12.913 5.927 1.00 93.19 120 LEU A N 1
ATOM 934 C CA . LEU A 1 120 ? 8.058 12.776 7.365 1.00 93.19 120 LEU A CA 1
ATOM 935 C C . LEU A 1 120 ? 8.254 14.093 8.123 1.00 93.19 120 LEU A C 1
ATOM 937 O O . LEU A 1 120 ? 7.507 14.368 9.058 1.00 93.19 120 LEU A O 1
ATOM 941 N N . GLU A 1 121 ? 9.222 14.918 7.720 1.00 94.25 121 GLU A N 1
ATOM 942 C CA . GLU A 1 121 ? 9.401 16.263 8.282 1.00 94.25 121 GLU A CA 1
ATOM 943 C C . GLU A 1 121 ? 8.201 17.175 7.983 1.00 94.25 121 GLU A C 1
ATOM 945 O O . GLU A 1 121 ? 7.803 17.971 8.834 1.00 94.25 121 GLU A O 1
ATOM 950 N N . GLN A 1 122 ? 7.602 17.041 6.796 1.00 93.56 122 GLN A N 1
ATOM 951 C CA . GLN A 1 122 ? 6.428 17.816 6.378 1.00 93.56 122 GLN A CA 1
ATOM 952 C C . GLN A 1 122 ? 5.119 17.274 6.967 1.00 93.56 122 GLN A C 1
ATOM 954 O O . GLN A 1 122 ? 4.244 18.048 7.352 1.00 93.56 122 GLN A O 1
ATOM 959 N N . PHE A 1 123 ? 4.995 15.951 7.074 1.00 93.00 123 PHE A N 1
ATOM 960 C CA . PHE A 1 123 ? 3.778 15.239 7.465 1.00 93.00 123 PHE A CA 1
ATOM 961 C C . PHE A 1 123 ? 4.040 14.273 8.636 1.00 93.00 123 PHE A C 1
ATOM 963 O O . PHE A 1 123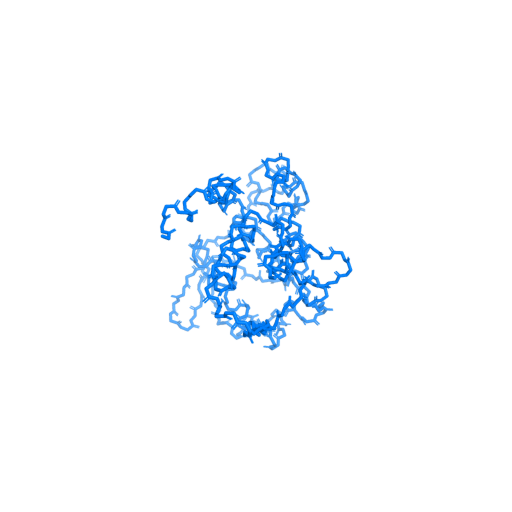 ? 3.826 13.064 8.506 1.00 93.00 123 PHE A O 1
ATOM 970 N N . PRO A 1 124 ? 4.463 14.767 9.816 1.00 91.38 124 PRO A N 1
ATOM 971 C CA . PRO A 1 124 ? 4.832 13.908 10.946 1.00 91.38 124 PRO A CA 1
ATOM 972 C C . PRO A 1 124 ? 3.664 13.060 11.473 1.00 91.38 124 PRO A C 1
ATOM 974 O O . PRO A 1 124 ? 3.880 11.997 12.049 1.00 91.38 124 PRO A O 1
ATOM 977 N N . ALA A 1 125 ? 2.420 13.502 11.252 1.00 88.62 125 ALA A N 1
ATOM 978 C CA . ALA A 1 125 ? 1.214 12.755 11.612 1.00 88.62 125 ALA A CA 1
ATOM 979 C C . ALA A 1 125 ? 1.004 11.479 10.772 1.00 88.62 125 ALA A C 1
ATOM 981 O O . ALA A 1 125 ? 0.245 10.609 11.186 1.00 88.62 125 ALA A O 1
ATOM 982 N N . CYS A 1 126 ? 1.687 11.355 9.629 1.00 90.19 126 CYS A N 1
ATOM 983 C CA . CYS A 1 126 ? 1.528 10.256 8.673 1.00 90.19 126 CYS A CA 1
ATOM 984 C C . CYS A 1 126 ? 2.725 9.289 8.690 1.00 90.19 126 CYS A C 1
ATOM 986 O O . CYS A 1 126 ? 3.088 8.674 7.680 1.00 90.19 126 CYS A O 1
ATOM 988 N N . VAL A 1 127 ? 3.395 9.187 9.844 1.00 91.00 127 VAL A N 1
ATOM 989 C CA . VAL A 1 127 ? 4.570 8.326 10.032 1.00 91.00 127 VAL A CA 1
ATOM 990 C C . VAL A 1 127 ? 4.262 6.852 9.781 1.00 91.00 127 VAL A C 1
ATOM 992 O O . VAL A 1 127 ? 5.104 6.128 9.244 1.00 91.00 127 VAL A O 1
ATOM 995 N N . ALA A 1 128 ? 3.047 6.412 10.113 1.00 90.06 128 ALA A N 1
ATOM 996 C CA . ALA A 1 128 ? 2.646 5.025 9.960 1.00 90.06 128 ALA A CA 1
ATOM 997 C C . ALA A 1 128 ? 2.522 4.635 8.479 1.00 90.06 128 ALA A C 1
ATOM 999 O O . ALA A 1 128 ? 3.046 3.591 8.084 1.00 90.06 128 ALA A O 1
ATOM 1000 N N . GLU A 1 129 ? 1.897 5.491 7.668 1.00 91.00 129 GLU A N 1
ATOM 1001 C CA . GLU A 1 129 ? 1.711 5.356 6.222 1.00 91.00 129 GLU A CA 1
ATOM 1002 C C . GLU A 1 129 ? 3.052 5.367 5.496 1.00 91.00 129 GLU A C 1
ATOM 1004 O O . GLU A 1 129 ? 3.378 4.430 4.767 1.00 91.00 129 GLU A O 1
ATOM 1009 N N . LEU A 1 130 ? 3.858 6.406 5.737 1.00 92.00 130 LEU A N 1
ATOM 1010 C CA . LEU A 1 130 ? 5.160 6.577 5.096 1.00 92.00 130 LEU A CA 1
ATOM 1011 C C . LEU A 1 130 ? 6.127 5.461 5.503 1.00 92.00 130 LEU A C 1
ATOM 1013 O O . LEU A 1 130 ? 6.847 4.925 4.661 1.00 92.00 130 LEU A O 1
ATOM 1017 N N . GLY A 1 131 ? 6.107 5.053 6.775 1.00 90.75 131 GLY A N 1
ATOM 1018 C CA . GLY A 1 131 ? 6.897 3.930 7.270 1.00 90.75 131 GLY A CA 1
ATOM 1019 C C . GLY A 1 131 ? 6.515 2.605 6.610 1.00 90.75 131 GLY A C 1
ATOM 1020 O O . GLY A 1 131 ? 7.399 1.832 6.233 1.00 90.75 131 GLY A O 1
ATOM 1021 N N . LEU A 1 132 ? 5.216 2.345 6.432 1.00 91.12 132 LEU A N 1
ATOM 1022 C CA . LEU A 1 132 ? 4.728 1.129 5.783 1.00 91.12 132 LEU A CA 1
ATOM 1023 C C . LEU A 1 132 ? 5.055 1.109 4.289 1.00 91.12 132 LEU A C 1
ATOM 1025 O O . LEU A 1 132 ? 5.585 0.106 3.807 1.00 91.12 132 LEU A O 1
ATOM 1029 N N . LEU A 1 133 ? 4.806 2.218 3.586 1.00 93.06 133 LEU A N 1
ATOM 1030 C CA . LEU A 1 133 ? 5.139 2.369 2.172 1.00 93.06 133 LEU A CA 1
ATOM 1031 C C . LEU A 1 133 ? 6.637 2.162 1.943 1.00 93.06 133 LEU A C 1
ATOM 1033 O O . LEU A 1 133 ? 7.013 1.396 1.062 1.00 93.06 133 LEU A O 1
ATOM 1037 N N . ARG A 1 134 ? 7.491 2.768 2.777 1.00 92.94 134 ARG A N 1
ATOM 1038 C CA . ARG A 1 134 ? 8.946 2.615 2.678 1.00 92.94 134 ARG A CA 1
ATOM 1039 C C . ARG A 1 134 ? 9.391 1.165 2.837 1.00 92.94 134 ARG A C 1
ATOM 1041 O O . ARG A 1 134 ? 10.142 0.662 2.008 1.00 92.94 134 ARG A O 1
ATOM 1048 N N . ARG A 1 135 ? 8.917 0.477 3.882 1.00 92.19 135 ARG A N 1
ATOM 1049 C CA . ARG A 1 135 ? 9.288 -0.925 4.142 1.00 92.19 135 ARG A CA 1
ATOM 1050 C C . ARG A 1 135 ? 8.825 -1.860 3.028 1.00 92.19 135 ARG A C 1
ATOM 1052 O O . ARG A 1 135 ? 9.601 -2.704 2.592 1.00 92.19 135 ARG A O 1
ATOM 1059 N N . CYS A 1 136 ? 7.576 -1.722 2.584 1.00 94.38 136 CYS A N 1
ATOM 1060 C CA . CYS A 1 136 ? 7.007 -2.612 1.573 1.00 94.38 136 CYS A CA 1
ATOM 1061 C C . CYS A 1 136 ? 7.556 -2.302 0.177 1.00 94.38 136 CYS A C 1
ATOM 1063 O O . CYS A 1 136 ? 7.944 -3.215 -0.544 1.00 94.38 136 CYS A O 1
ATOM 1065 N N . GLY A 1 137 ? 7.631 -1.021 -0.185 1.00 94.31 137 GLY A N 1
ATOM 1066 C CA . GLY A 1 137 ? 8.135 -0.564 -1.478 1.00 94.31 137 GLY A CA 1
ATOM 1067 C C . GLY A 1 137 ? 9.587 -0.971 -1.714 1.00 94.31 137 GLY A C 1
ATOM 1068 O O . GLY A 1 137 ? 9.908 -1.481 -2.784 1.00 94.31 137 GLY A O 1
ATOM 1069 N N . ALA A 1 138 ? 10.444 -0.852 -0.694 1.00 94.06 138 ALA A N 1
ATOM 1070 C CA . ALA A 1 138 ? 11.852 -1.246 -0.778 1.00 94.06 138 ALA A CA 1
ATOM 1071 C C . ALA A 1 138 ? 12.080 -2.761 -0.944 1.00 94.06 138 ALA A C 1
ATOM 1073 O O . ALA A 1 138 ? 13.195 -3.174 -1.241 1.00 94.06 138 ALA A O 1
ATOM 1074 N N . GLN A 1 139 ? 11.059 -3.590 -0.716 1.00 96.38 139 GLN A N 1
ATOM 1075 C CA . GLN A 1 139 ? 11.126 -5.051 -0.840 1.00 96.38 139 GLN A CA 1
ATOM 1076 C C . GLN A 1 139 ? 10.196 -5.576 -1.940 1.00 96.38 139 GLN A C 1
ATOM 1078 O O . GLN A 1 139 ? 9.994 -6.783 -2.056 1.00 96.38 139 GLN A O 1
ATOM 1083 N N . LEU A 1 140 ? 9.607 -4.688 -2.747 1.00 97.69 140 LEU A N 1
ATOM 1084 C CA . LEU A 1 140 ? 8.534 -5.048 -3.668 1.00 97.69 140 LEU A CA 1
ATOM 1085 C C . LEU A 1 140 ? 8.977 -6.089 -4.709 1.00 97.69 140 LEU A C 1
ATOM 1087 O O . LEU A 1 140 ? 8.217 -7.013 -4.977 1.00 97.69 140 LEU A O 1
ATOM 1091 N N . ALA A 1 141 ? 10.198 -5.996 -5.246 1.00 97.88 141 ALA A N 1
ATOM 1092 C CA . ALA A 1 141 ? 10.732 -6.985 -6.188 1.00 97.88 141 ALA A CA 1
ATOM 1093 C C . ALA A 1 141 ? 10.824 -8.390 -5.563 1.00 97.88 141 ALA A C 1
ATOM 1095 O O . ALA A 1 141 ? 10.267 -9.350 -6.101 1.00 97.88 141 ALA A O 1
ATOM 1096 N N . ALA A 1 142 ? 11.448 -8.495 -4.387 1.00 98.00 142 ALA A N 1
ATOM 1097 C CA . ALA A 1 142 ? 11.586 -9.750 -3.651 1.00 98.00 142 ALA A CA 1
ATOM 1098 C C . ALA A 1 142 ? 10.223 -10.329 -3.229 1.00 98.00 142 ALA A C 1
ATOM 1100 O O . ALA A 1 142 ? 9.995 -11.536 -3.320 1.00 98.00 142 ALA A O 1
ATOM 1101 N N . VAL A 1 143 ? 9.275 -9.472 -2.830 1.00 98.06 143 VAL A N 1
ATOM 1102 C CA . VAL A 1 143 ? 7.890 -9.879 -2.553 1.00 98.06 143 VAL A CA 1
ATOM 1103 C C . VAL A 1 143 ? 7.229 -10.430 -3.810 1.00 98.06 143 VAL A C 1
ATOM 1105 O O . VAL A 1 143 ? 6.645 -11.503 -3.756 1.00 98.06 143 VAL A O 1
ATOM 1108 N N . LEU A 1 144 ? 7.337 -9.755 -4.957 1.00 98.44 144 LEU A N 1
ATOM 1109 C CA . LEU A 1 144 ? 6.723 -10.213 -6.206 1.00 98.44 144 LEU A CA 1
ATOM 1110 C C . LEU A 1 144 ? 7.241 -11.590 -6.652 1.00 98.44 144 LEU A C 1
ATOM 1112 O O . LEU A 1 144 ? 6.461 -12.374 -7.195 1.00 98.44 144 LEU A O 1
ATOM 1116 N N . ARG A 1 145 ? 8.508 -11.916 -6.370 1.00 98.25 145 ARG A N 1
ATOM 1117 C CA . ARG A 1 145 ? 9.088 -13.256 -6.583 1.00 98.25 145 ARG A CA 1
ATOM 1118 C C . ARG A 1 145 ? 8.766 -14.271 -5.480 1.00 98.25 145 ARG A C 1
ATOM 1120 O O . ARG A 1 145 ? 9.066 -15.452 -5.622 1.00 98.25 145 ARG A O 1
ATOM 1127 N N . GLY A 1 146 ? 8.128 -13.847 -4.390 1.00 97.00 146 GLY A N 1
ATOM 1128 C CA . GLY A 1 146 ? 7.834 -14.696 -3.233 1.00 97.00 146 GLY A CA 1
ATOM 1129 C C . GLY A 1 146 ? 9.065 -15.032 -2.381 1.00 97.00 146 GLY A C 1
ATOM 1130 O O . GLY A 1 146 ? 9.016 -15.958 -1.576 1.00 97.00 146 GLY A O 1
ATOM 1131 N N . GLU A 1 147 ? 10.163 -14.295 -2.550 1.00 97.56 147 GLU A N 1
ATOM 1132 C CA . GLU A 1 147 ? 11.404 -14.444 -1.779 1.00 97.56 147 GLU A CA 1
ATOM 1133 C C . GLU A 1 147 ? 11.263 -13.852 -0.369 1.00 97.56 147 GLU A C 1
ATOM 1135 O O . GLU A 1 147 ? 11.906 -14.309 0.578 1.00 97.56 147 GLU A O 1
ATOM 1140 N N . VAL A 1 148 ? 10.392 -12.849 -0.225 1.00 96.31 148 VAL A N 1
ATOM 1141 C CA . VAL A 1 148 ? 10.050 -12.201 1.044 1.00 96.31 148 VAL A CA 1
ATOM 1142 C C . VAL A 1 148 ? 8.556 -12.345 1.308 1.00 96.31 148 VAL A C 1
ATOM 1144 O O . VAL A 1 148 ? 7.724 -12.017 0.464 1.00 96.31 148 VAL A O 1
ATOM 1147 N N . ASP A 1 149 ? 8.207 -12.791 2.515 1.00 93.81 149 ASP A N 1
ATOM 1148 C CA . ASP A 1 149 ? 6.817 -12.829 2.961 1.00 93.81 149 ASP A CA 1
ATOM 1149 C C . ASP A 1 149 ? 6.290 -11.408 3.212 1.00 93.81 149 ASP A C 1
ATOM 1151 O O . ASP A 1 149 ? 6.709 -10.726 4.152 1.00 93.81 149 ASP A O 1
ATOM 1155 N N . ALA A 1 150 ? 5.320 -10.979 2.403 1.00 91.44 150 ALA A N 1
ATOM 1156 C CA . ALA A 1 150 ? 4.676 -9.677 2.535 1.00 91.44 150 ALA A CA 1
ATOM 1157 C C . ALA A 1 150 ? 4.028 -9.471 3.915 1.00 91.44 150 ALA A C 1
ATOM 1159 O O . ALA A 1 150 ? 4.028 -8.350 4.429 1.00 91.44 150 ALA A O 1
ATOM 1160 N N . LEU A 1 151 ? 3.504 -10.529 4.549 1.00 90.38 151 LEU A N 1
ATOM 1161 C CA . LEU A 1 151 ? 2.889 -10.405 5.872 1.00 90.38 151 LEU A CA 1
ATOM 1162 C C . LEU A 1 151 ? 3.923 -10.064 6.943 1.00 90.38 151 LEU A C 1
ATOM 1164 O O . LEU A 1 151 ? 3.621 -9.281 7.841 1.00 90.38 151 LEU A O 1
ATOM 1168 N N . SER A 1 152 ? 5.154 -10.562 6.819 1.00 90.44 152 SER A N 1
ATOM 1169 C CA . SER A 1 152 ? 6.249 -10.182 7.714 1.00 90.44 152 SER A CA 1
ATOM 1170 C C . SER A 1 152 ? 6.603 -8.689 7.617 1.00 90.44 152 SER A C 1
ATOM 1172 O O . SER A 1 152 ? 6.940 -8.070 8.625 1.00 90.44 152 SER A O 1
ATOM 1174 N N . LEU A 1 153 ? 6.452 -8.070 6.440 1.00 90.31 153 LEU A N 1
ATOM 1175 C CA . LEU A 1 153 ? 6.676 -6.630 6.243 1.00 90.31 153 LEU A CA 1
ATOM 1176 C C . LEU A 1 153 ? 5.514 -5.784 6.778 1.00 90.31 153 LEU A C 1
ATOM 1178 O O . LEU A 1 153 ? 5.727 -4.707 7.345 1.00 90.31 153 LEU A O 1
ATOM 1182 N N . LEU A 1 154 ? 4.286 -6.280 6.595 1.00 86.25 154 LEU A N 1
ATOM 1183 C CA . LEU A 1 154 ? 3.057 -5.612 7.013 1.00 86.25 154 LEU A CA 1
ATOM 1184 C C . LEU A 1 154 ? 2.762 -5.770 8.504 1.00 86.25 154 LEU A C 1
ATOM 1186 O O . LEU A 1 154 ? 2.141 -4.885 9.076 1.00 86.25 154 LEU A O 1
ATOM 1190 N N . PHE A 1 155 ? 3.181 -6.856 9.150 1.00 83.69 155 PHE A N 1
ATOM 1191 C CA . PHE A 1 155 ? 2.788 -7.191 10.527 1.00 83.69 155 PHE A CA 1
ATOM 1192 C C . PHE A 1 155 ? 3.941 -7.708 11.399 1.00 83.69 155 PHE A C 1
ATOM 1194 O O . PHE A 1 155 ? 3.700 -8.184 12.506 1.00 83.69 155 PHE A O 1
ATOM 1201 N N . GLY A 1 156 ? 5.187 -7.632 10.926 1.00 80.19 156 GLY A N 1
ATOM 1202 C CA . GLY A 1 156 ? 6.360 -7.993 11.721 1.00 80.19 156 GLY A CA 1
ATOM 1203 C C . GLY A 1 156 ? 6.603 -7.056 12.907 1.00 80.19 156 GLY A C 1
ATOM 1204 O O . GLY A 1 156 ? 5.941 -6.033 13.068 1.00 80.19 156 GLY A O 1
ATOM 1205 N N . GLU A 1 157 ? 7.609 -7.387 13.718 1.00 72.62 157 GLU A N 1
ATOM 1206 C CA . GLU A 1 157 ? 7.940 -6.708 14.984 1.00 72.62 157 GLU A CA 1
ATOM 1207 C C . GLU A 1 157 ? 8.170 -5.191 14.846 1.00 72.62 157 GLU A C 1
ATOM 1209 O O . GLU A 1 157 ? 7.907 -4.430 15.771 1.00 72.62 157 GLU A O 1
ATOM 1214 N N . HIS A 1 158 ? 8.611 -4.734 13.673 1.00 73.06 158 HIS A N 1
ATOM 1215 C CA . HIS A 1 158 ? 8.847 -3.317 13.371 1.00 73.06 158 HIS A CA 1
ATOM 1216 C C . HIS A 1 158 ? 7.758 -2.692 12.484 1.00 73.06 158 HIS A C 1
ATOM 1218 O O . HIS A 1 158 ? 7.991 -1.661 11.842 1.00 73.06 158 HIS A O 1
ATOM 1224 N N . SER A 1 159 ? 6.590 -3.331 12.379 1.00 77.38 159 SER A N 1
ATOM 1225 C CA . SER A 1 159 ? 5.488 -2.808 11.582 1.00 77.38 159 SER A CA 1
ATOM 1226 C C . SER A 1 159 ? 4.743 -1.680 12.294 1.00 77.38 159 SER A C 1
ATOM 1228 O O . SER A 1 159 ? 4.354 -1.791 13.451 1.00 77.38 159 SER A O 1
ATOM 1230 N N . SER A 1 160 ? 4.448 -0.631 11.530 1.00 79.56 160 SER A N 1
ATOM 1231 C CA . SER A 1 160 ? 3.548 0.463 11.903 1.00 79.56 160 SER A CA 1
ATOM 1232 C C . SER A 1 160 ? 2.075 0.163 11.590 1.00 79.56 160 SER A C 1
ATOM 1234 O O . SER A 1 160 ? 1.253 1.067 11.642 1.00 79.56 160 SER A O 1
ATOM 1236 N N . ALA A 1 161 ? 1.691 -1.077 11.256 1.00 80.25 161 ALA A N 1
ATOM 1237 C CA . ALA A 1 161 ? 0.293 -1.402 10.948 1.00 80.25 161 ALA A CA 1
ATOM 1238 C C . ALA A 1 161 ? -0.649 -1.169 12.142 1.00 80.25 161 ALA A C 1
ATOM 1240 O O . ALA A 1 161 ? -1.767 -0.701 11.957 1.00 80.25 161 ALA A O 1
ATOM 1241 N N . GLY A 1 162 ? -0.199 -1.441 13.372 1.00 80.19 162 GLY A N 1
ATOM 1242 C CA . GLY A 1 162 ? -0.968 -1.106 14.577 1.00 80.19 162 GLY A CA 1
ATOM 1243 C C . GLY A 1 162 ? -1.248 0.390 14.686 1.00 80.19 162 GLY A C 1
ATOM 1244 O O . GLY A 1 162 ? -2.397 0.792 14.843 1.00 80.19 162 GLY A O 1
ATOM 1245 N N . GLU A 1 163 ? -0.209 1.203 14.510 1.00 83.31 163 GLU A N 1
ATOM 1246 C CA . GLU A 1 163 ? -0.295 2.665 14.503 1.00 83.31 163 GLU A CA 1
ATOM 1247 C C . GLU A 1 163 ? -1.150 3.172 13.335 1.00 83.31 163 GLU A C 1
ATOM 1249 O O . GLU A 1 163 ? -1.955 4.077 13.510 1.00 83.31 163 GLU A O 1
ATOM 1254 N N . LEU A 1 164 ? -1.065 2.546 12.160 1.00 84.69 164 LEU A N 1
ATOM 1255 C CA . LEU A 1 164 ? -1.884 2.907 11.006 1.00 84.69 164 LEU A CA 1
ATOM 1256 C C . LEU A 1 164 ? -3.381 2.726 11.298 1.00 84.69 164 LEU A C 1
ATOM 1258 O O . LEU A 1 164 ? -4.177 3.592 10.949 1.00 84.69 164 LEU A O 1
ATOM 1262 N N . TYR A 1 165 ? -3.770 1.632 11.957 1.00 81.19 165 TYR A N 1
ATOM 1263 C CA . TYR A 1 165 ? -5.175 1.332 12.269 1.00 81.19 165 TYR A CA 1
ATOM 1264 C C . TYR A 1 165 ? -5.678 1.915 13.602 1.00 81.19 165 TYR A C 1
ATOM 1266 O O . TYR A 1 165 ? -6.883 1.891 13.859 1.00 81.19 165 TYR A O 1
ATOM 1274 N N . GLY A 1 166 ? -4.791 2.422 14.458 1.00 81.62 166 GLY A N 1
ATOM 1275 C CA . GLY A 1 166 ? -5.152 3.026 15.747 1.00 81.62 166 GLY A CA 1
ATOM 1276 C C . GLY A 1 166 ? -4.961 4.540 15.791 1.00 81.62 166 GLY A C 1
ATOM 1277 O O . GLY A 1 166 ? -5.841 5.266 16.246 1.00 81.62 166 GLY A O 1
ATOM 1278 N N . GLU A 1 167 ? -3.828 5.010 15.278 1.00 85.19 167 GLU A N 1
ATOM 1279 C CA . GLU A 1 167 ? -3.276 6.339 15.546 1.00 85.19 167 GLU A CA 1
ATOM 1280 C C . GLU A 1 167 ? -3.209 7.250 14.320 1.00 85.19 167 GLU A C 1
ATOM 1282 O O . GLU A 1 167 ? -3.039 8.460 14.485 1.00 85.19 167 GLU A O 1
ATOM 1287 N N . SER A 1 168 ? -3.362 6.712 13.106 1.00 87.56 168 SER A N 1
ATOM 1288 C CA . SER A 1 168 ? -3.427 7.554 11.910 1.00 87.56 168 SER A CA 1
ATOM 1289 C C . SER A 1 168 ? -4.603 8.538 11.992 1.00 87.56 168 SER A C 1
ATOM 1291 O O . SER A 1 168 ? -5.651 8.203 12.562 1.00 87.56 168 SER A O 1
ATOM 1293 N N . PRO A 1 169 ? -4.484 9.743 11.403 1.00 86.25 169 PRO A N 1
ATOM 1294 C CA . PRO A 1 169 ? -5.587 10.699 11.321 1.00 86.25 169 PRO A CA 1
ATOM 1295 C C . PRO A 1 169 ? -6.898 10.067 10.831 1.00 86.25 169 PRO A C 1
ATOM 1297 O O . PRO A 1 169 ? -7.956 10.307 11.412 1.00 86.25 169 PRO A O 1
ATOM 1300 N N . TYR A 1 170 ? -6.835 9.192 9.819 1.00 87.62 170 TYR A N 1
ATOM 1301 C CA . TYR A 1 170 ? -8.011 8.476 9.318 1.00 87.62 170 TYR A CA 1
ATOM 1302 C C . TYR A 1 170 ? -8.580 7.502 10.353 1.00 87.62 170 TYR A C 1
ATOM 1304 O O . TYR A 1 170 ? -9.781 7.533 10.642 1.00 87.62 170 TYR A O 1
ATOM 1312 N N . ALA A 1 171 ? -7.727 6.658 10.941 1.00 89.12 171 ALA A N 1
ATOM 1313 C CA . ALA A 1 171 ? -8.146 5.687 11.942 1.00 89.12 171 ALA A CA 1
ATOM 1314 C C . ALA A 1 171 ? -8.794 6.364 13.149 1.00 89.12 171 ALA A C 1
ATOM 1316 O O . ALA A 1 171 ? -9.849 5.919 13.593 1.00 89.12 171 ALA A O 1
ATOM 1317 N N . ARG A 1 172 ? -8.228 7.472 13.636 1.00 89.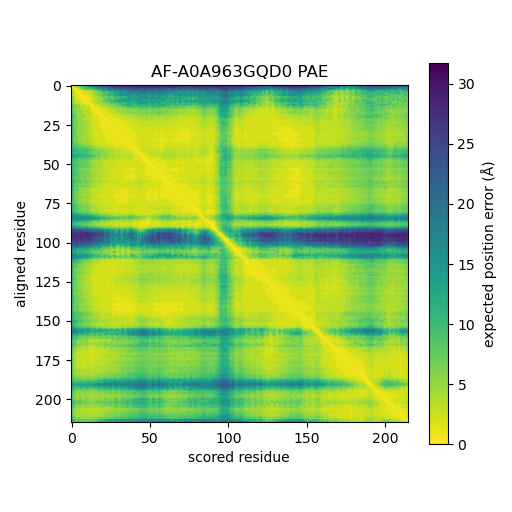38 172 ARG A N 1
ATOM 1318 C CA . ARG A 1 172 ? -8.786 8.227 14.763 1.00 89.38 172 ARG A CA 1
ATOM 1319 C C . ARG A 1 172 ? -10.200 8.723 14.482 1.00 89.38 172 ARG A C 1
ATOM 1321 O O . ARG A 1 172 ? -11.061 8.546 15.338 1.00 89.38 172 ARG A O 1
ATOM 1328 N N . VAL A 1 173 ? -10.475 9.270 13.292 1.00 89.31 173 VAL A N 1
ATOM 1329 C CA . VAL A 1 173 ? -11.837 9.698 12.909 1.00 89.31 173 VAL A CA 1
ATOM 1330 C C . VAL A 1 173 ? -12.810 8.522 12.959 1.00 89.31 173 VAL A C 1
ATOM 1332 O O . VAL A 1 173 ? -13.861 8.608 13.595 1.00 89.31 173 VAL A O 1
ATOM 1335 N N . VAL A 1 174 ? -12.465 7.415 12.298 1.00 90.31 174 VAL A N 1
ATOM 1336 C CA . VAL A 1 174 ? -13.355 6.251 12.191 1.00 90.31 174 VAL A CA 1
ATOM 1337 C C . VAL A 1 174 ? -13.562 5.585 13.552 1.00 90.31 174 VAL A C 1
ATOM 1339 O O . VAL A 1 174 ? -14.695 5.269 13.915 1.00 90.31 174 VAL A O 1
ATOM 1342 N N . ASN A 1 175 ? -12.496 5.427 14.334 1.00 92.31 175 ASN A N 1
ATOM 1343 C CA . ASN A 1 175 ? -12.539 4.843 15.669 1.00 92.31 175 ASN A CA 1
ATOM 1344 C C . ASN A 1 175 ? -13.383 5.694 16.631 1.00 92.31 175 ASN A C 1
ATOM 1346 O O . ASN A 1 175 ? -14.166 5.134 17.398 1.00 92.31 175 ASN A O 1
ATOM 1350 N N . HIS A 1 176 ? -13.305 7.028 16.551 1.00 89.75 176 HIS A N 1
ATOM 1351 C CA . HIS A 1 176 ? -14.138 7.918 17.367 1.00 89.75 176 HIS A CA 1
ATOM 1352 C C . HIS A 1 176 ? -15.620 7.815 16.993 1.00 89.75 176 HIS A C 1
ATOM 1354 O O . HIS A 1 176 ? -16.475 7.664 17.862 1.00 89.75 176 HIS A O 1
ATOM 1360 N N . LEU A 1 177 ? -15.932 7.806 15.691 1.00 91.38 177 LEU A N 1
ATOM 1361 C CA . LEU A 1 177 ? -17.304 7.624 15.210 1.00 91.38 177 LEU A CA 1
ATOM 1362 C C . LEU A 1 177 ? -17.899 6.280 15.657 1.00 91.38 177 LEU A C 1
ATOM 1364 O O . LEU A 1 177 ? -19.082 6.206 15.998 1.00 91.38 177 LEU A O 1
ATOM 1368 N N . LEU A 1 178 ? -17.091 5.216 15.661 1.00 92.75 178 LEU A N 1
ATOM 1369 C CA . LEU A 1 178 ? -17.500 3.904 16.160 1.00 92.75 178 LEU A CA 1
ATOM 1370 C C . LEU A 1 178 ? -17.733 3.919 17.675 1.00 92.75 178 LEU A C 1
ATOM 1372 O O . LEU A 1 178 ? -18.756 3.400 18.124 1.00 92.75 178 LEU A O 1
ATOM 1376 N N . ALA A 1 179 ? -16.838 4.539 18.448 1.00 92.88 179 ALA A N 1
ATOM 1377 C CA . ALA A 1 179 ? -16.990 4.684 19.894 1.00 92.88 179 ALA A CA 1
ATOM 1378 C C . ALA A 1 179 ? -18.278 5.444 20.252 1.00 92.88 179 ALA A C 1
ATOM 1380 O O . ALA A 1 179 ? -19.082 4.946 21.043 1.00 92.88 179 ALA A O 1
ATOM 1381 N N . ASP A 1 180 ? -18.550 6.570 19.587 1.00 92.25 180 ASP A N 1
ATOM 1382 C CA . ASP A 1 180 ? -19.776 7.356 19.770 1.00 92.25 180 ASP A CA 1
ATOM 1383 C C . ASP A 1 180 ? -21.040 6.549 19.450 1.00 92.25 180 ASP A C 1
ATOM 1385 O O . ASP A 1 180 ? -22.034 6.588 20.186 1.00 92.25 180 ASP A O 1
ATOM 1389 N N . ALA A 1 181 ? -21.018 5.789 18.353 1.00 92.44 181 ALA A N 1
ATOM 1390 C CA . ALA A 1 181 ? -22.143 4.950 17.962 1.00 92.44 181 ALA A CA 1
ATOM 1391 C C . ALA A 1 181 ? -22.422 3.860 19.009 1.00 92.44 181 ALA A C 1
ATOM 1393 O O . ALA A 1 181 ? -23.577 3.647 19.394 1.00 92.44 181 ALA A O 1
ATOM 1394 N N . VAL A 1 182 ? -21.374 3.197 19.502 1.00 92.75 182 VAL A N 1
ATOM 1395 C CA . VAL A 1 182 ? -21.483 2.150 20.523 1.00 92.75 182 VAL A CA 1
ATOM 1396 C C . VAL A 1 182 ? -21.946 2.730 21.863 1.00 92.75 182 VAL A C 1
ATOM 1398 O O . VAL A 1 182 ? -22.873 2.180 22.463 1.00 92.75 182 VAL A O 1
ATOM 1401 N N . ALA A 1 183 ? -21.411 3.879 22.283 1.00 91.94 183 ALA A N 1
ATOM 1402 C CA . ALA A 1 183 ? -21.845 4.596 23.482 1.00 91.94 183 ALA A CA 1
ATOM 1403 C C . ALA A 1 183 ? -23.343 4.935 23.422 1.00 91.94 183 ALA A C 1
ATOM 1405 O O . ALA A 1 183 ? -24.102 4.685 24.362 1.00 91.94 183 ALA A O 1
ATOM 1406 N N . ALA A 1 184 ? -23.803 5.447 22.275 1.00 92.25 184 ALA A N 1
ATOM 1407 C CA . ALA A 1 184 ? -25.207 5.768 22.056 1.00 92.25 184 ALA A CA 1
ATOM 1408 C C . ALA A 1 184 ? -26.109 4.522 22.102 1.00 92.25 184 ALA A C 1
ATOM 1410 O O . ALA A 1 184 ? -27.246 4.598 22.577 1.00 92.25 184 ALA A O 1
ATOM 1411 N N . MET A 1 185 ? -25.624 3.368 21.633 1.00 91.88 185 MET A N 1
ATOM 1412 C CA . MET A 1 185 ? -26.335 2.093 21.757 1.00 91.88 185 MET A CA 1
ATOM 1413 C C . MET A 1 185 ? -26.385 1.599 23.205 1.00 91.88 185 MET A C 1
ATOM 1415 O O . MET A 1 185 ? -27.429 1.093 23.626 1.00 91.88 185 MET A O 1
ATOM 1419 N N . ALA A 1 186 ? -25.299 1.758 23.966 1.00 90.62 186 ALA A N 1
ATOM 1420 C CA . ALA A 1 186 ? -25.224 1.365 25.370 1.00 90.62 186 ALA A CA 1
ATOM 1421 C C . ALA A 1 186 ? -26.178 2.209 26.231 1.00 90.62 186 ALA A C 1
ATOM 1423 O O . ALA A 1 186 ? -26.993 1.662 26.974 1.00 90.62 186 ALA A O 1
ATOM 1424 N N . ALA A 1 187 ? -26.179 3.533 26.037 1.00 90.44 187 ALA A N 1
ATOM 1425 C CA . ALA A 1 187 ? -27.042 4.474 26.757 1.00 90.44 187 ALA A CA 1
ATOM 1426 C C . ALA A 1 187 ? -28.547 4.243 26.524 1.00 90.44 187 ALA A C 1
ATOM 1428 O O . ALA A 1 187 ? -29.378 4.630 27.345 1.00 90.44 187 ALA A O 1
ATOM 1429 N N . ARG A 1 188 ? -28.918 3.614 25.403 1.00 91.00 188 ARG A N 1
ATOM 1430 C CA . ARG A 1 188 ? -30.311 3.279 25.063 1.00 91.00 188 ARG A CA 1
ATOM 1431 C C . ARG A 1 188 ? -30.753 1.912 25.584 1.00 91.00 188 ARG A C 1
ATOM 1433 O O . ARG A 1 188 ? -31.903 1.533 25.350 1.00 91.00 188 ARG A O 1
ATOM 1440 N N . GLN A 1 189 ? -29.881 1.152 26.251 1.00 90.62 189 GLN A N 1
ATOM 1441 C CA . GLN A 1 189 ? -30.264 -0.162 26.755 1.00 90.62 189 GLN A CA 1
ATOM 1442 C C . GLN A 1 189 ? -31.252 -0.065 27.923 1.00 90.62 189 GLN A C 1
ATOM 1444 O O . GLN A 1 189 ? -31.040 0.714 28.854 1.00 90.62 189 GLN A O 1
ATOM 1449 N N . PRO A 1 190 ? -32.328 -0.877 27.922 1.00 91.00 190 PRO A N 1
ATOM 1450 C CA . PRO A 1 190 ? -33.238 -0.952 29.054 1.00 91.00 190 PRO A CA 1
ATOM 1451 C C . PRO A 1 190 ? -32.516 -1.386 30.331 1.00 91.00 190 PRO A C 1
ATOM 1453 O O . PRO A 1 190 ? -31.650 -2.264 30.300 1.00 91.00 190 PRO A O 1
ATOM 1456 N N . SER A 1 191 ? -32.942 -0.834 31.468 1.00 87.81 191 SER A N 1
ATOM 1457 C CA . SER A 1 191 ? -32.445 -1.256 32.779 1.00 87.81 191 SER A CA 1
ATOM 1458 C C . SER A 1 191 ? -32.580 -2.775 32.956 1.00 87.81 191 SER A C 1
ATOM 1460 O O . SER A 1 191 ? -33.599 -3.369 32.596 1.00 87.81 191 SER A O 1
ATOM 1462 N N . GLY A 1 192 ? -31.526 -3.413 33.470 1.00 87.88 192 GLY A N 1
ATOM 1463 C CA . GLY A 1 192 ? -31.461 -4.866 33.649 1.00 87.88 192 GLY A CA 1
ATOM 1464 C C . GLY A 1 192 ? -31.094 -5.665 32.391 1.00 87.88 192 GLY A C 1
ATOM 1465 O O . GLY A 1 192 ? -31.057 -6.894 32.453 1.00 87.88 192 GLY A O 1
ATOM 1466 N N . ARG A 1 193 ? -30.795 -5.013 31.257 1.00 89.62 193 ARG A N 1
ATOM 1467 C CA . ARG A 1 193 ? -30.256 -5.672 30.056 1.00 89.62 193 ARG A CA 1
ATOM 1468 C C . ARG A 1 193 ? -28.799 -5.282 29.818 1.00 89.62 193 ARG A C 1
ATOM 1470 O O . ARG A 1 193 ? -28.418 -4.133 29.980 1.00 89.62 193 ARG A O 1
ATOM 1477 N N . CYS A 1 194 ? -27.998 -6.261 29.405 1.00 89.06 194 CYS A N 1
ATOM 1478 C CA . CYS A 1 194 ? -26.589 -6.084 29.062 1.00 89.06 194 CYS A CA 1
ATOM 1479 C C . CYS A 1 194 ? -26.426 -6.005 27.536 1.00 89.06 194 CYS A C 1
ATOM 1481 O O . CYS A 1 194 ? -26.978 -6.845 26.814 1.00 89.06 194 CYS A O 1
ATOM 1483 N N . LEU A 1 195 ? -25.669 -5.011 27.059 1.00 90.62 195 LEU A N 1
ATOM 1484 C CA . LEU A 1 195 ? -25.219 -4.937 25.671 1.00 90.62 195 LEU A CA 1
ATOM 1485 C C . LEU A 1 195 ? -24.135 -5.998 25.438 1.00 90.62 195 LEU A C 1
ATOM 1487 O O . LEU A 1 195 ? -23.194 -6.110 26.215 1.00 90.62 195 LEU A O 1
ATOM 1491 N N . ARG A 1 196 ? -24.268 -6.782 24.367 1.00 92.88 196 ARG A N 1
ATOM 1492 C CA . ARG A 1 196 ? -23.268 -7.777 23.961 1.00 92.88 196 ARG A CA 1
ATOM 1493 C C . ARG A 1 196 ? -22.673 -7.340 22.634 1.00 92.88 196 ARG A C 1
ATOM 1495 O O . ARG A 1 196 ? -23.417 -7.196 21.666 1.00 92.88 196 ARG A O 1
ATOM 1502 N N . VAL A 1 197 ? -21.362 -7.142 22.607 1.00 92.31 197 VAL A N 1
ATOM 1503 C CA . VAL A 1 197 ? -20.617 -6.684 21.430 1.00 92.31 197 VAL A CA 1
ATOM 1504 C C . VAL A 1 197 ? -19.651 -7.784 20.999 1.00 92.31 197 VAL A C 1
ATOM 1506 O O . VAL A 1 197 ? -19.032 -8.429 21.841 1.00 92.31 197 VAL A O 1
ATOM 1509 N N . LEU A 1 198 ? -19.557 -8.013 19.689 1.00 94.69 198 LEU A N 1
ATOM 1510 C CA . LEU A 1 198 ? -18.575 -8.896 19.066 1.00 94.69 198 LEU A CA 1
ATOM 1511 C C . LEU A 1 198 ? -17.853 -8.106 17.977 1.00 94.69 198 LEU A C 1
ATOM 1513 O O . LEU A 1 198 ? -18.496 -7.619 17.050 1.00 94.69 198 LEU A O 1
ATOM 1517 N N . GLU A 1 199 ? -16.532 -8.023 18.079 1.00 94.94 199 GLU A N 1
ATOM 1518 C CA . GLU A 1 199 ? -15.673 -7.456 17.044 1.00 94.94 199 GLU A CA 1
ATOM 1519 C C . GLU A 1 199 ? -15.053 -8.593 16.224 1.00 94.94 199 GLU A C 1
ATOM 1521 O O . GLU A 1 199 ? -14.380 -9.474 16.762 1.00 94.94 199 GLU A O 1
ATOM 1526 N N . ILE A 1 200 ? -15.318 -8.610 14.918 1.00 95.94 200 ILE A N 1
ATOM 1527 C CA . ILE A 1 200 ? -14.778 -9.615 13.998 1.00 95.94 200 ILE A CA 1
ATOM 1528 C C . ILE A 1 200 ? -13.487 -9.063 13.403 1.00 95.94 200 ILE A C 1
ATOM 1530 O O . ILE A 1 200 ? -13.497 -7.985 12.821 1.00 95.94 200 ILE A O 1
ATOM 1534 N N . GLY A 1 201 ? -12.393 -9.821 13.508 1.00 88.75 201 GLY A N 1
ATOM 1535 C CA . GLY A 1 201 ? -11.107 -9.402 12.947 1.00 88.75 201 GLY A CA 1
ATOM 1536 C C . GLY A 1 201 ? -10.472 -8.226 13.692 1.00 88.75 201 GLY A C 1
ATOM 1537 O O . GLY A 1 201 ? -9.834 -7.401 13.053 1.00 88.75 201 GLY A O 1
ATOM 1538 N N . ALA A 1 202 ? -10.617 -8.173 15.023 1.00 87.88 202 ALA A N 1
ATOM 1539 C CA . ALA A 1 202 ? -10.115 -7.082 15.873 1.00 87.88 202 ALA A CA 1
ATOM 1540 C C . ALA A 1 202 ? -8.615 -6.766 15.684 1.00 87.88 202 ALA A C 1
ATOM 1542 O O . ALA A 1 202 ? -8.172 -5.660 15.984 1.00 87.88 202 ALA A O 1
ATOM 1543 N N . GLY A 1 203 ? -7.833 -7.714 15.152 1.00 82.88 203 GLY A N 1
ATOM 1544 C CA . GLY A 1 203 ? -6.488 -7.454 14.642 1.00 82.88 203 GLY A CA 1
ATOM 1545 C C . GLY A 1 203 ? -5.588 -6.794 15.685 1.00 82.88 203 GLY A C 1
ATOM 1546 O O . GLY A 1 203 ? -5.398 -7.327 16.774 1.00 82.88 203 GLY A O 1
ATOM 1547 N N . THR A 1 204 ? -5.043 -5.626 15.351 1.00 83.62 204 THR A N 1
ATOM 1548 C CA . THR A 1 204 ? -4.146 -4.835 16.211 1.00 83.62 204 THR A CA 1
ATOM 1549 C C . THR A 1 204 ? -4.846 -4.200 17.419 1.00 83.62 204 THR A C 1
ATOM 1551 O O . THR A 1 204 ? -4.180 -3.638 18.284 1.00 83.62 204 THR A O 1
ATOM 1554 N N . GLY A 1 205 ? -6.177 -4.287 17.498 1.00 88.50 205 GLY A N 1
ATOM 1555 C CA . GLY A 1 205 ? -6.984 -3.790 18.609 1.00 88.50 205 GLY A CA 1
ATOM 1556 C C . GLY A 1 205 ? -7.215 -2.279 18.604 1.00 88.50 205 GLY A C 1
ATOM 1557 O O . GLY A 1 205 ? -7.723 -1.765 19.595 1.00 88.50 205 GLY A O 1
ATOM 1558 N N . GLY A 1 206 ? -6.864 -1.558 17.530 1.00 89.25 206 GLY A N 1
ATOM 1559 C CA . GLY A 1 206 ? -7.017 -0.096 17.459 1.00 89.25 206 GLY A CA 1
ATOM 1560 C C . GLY A 1 206 ? -8.463 0.362 17.685 1.00 89.25 206 GLY A C 1
ATOM 1561 O O . GLY A 1 206 ? -8.733 1.198 18.546 1.00 89.25 206 GLY A O 1
ATOM 1562 N N . THR A 1 207 ? -9.417 -0.261 16.989 1.00 91.88 207 THR A N 1
ATOM 1563 C CA . THR A 1 207 ? -10.847 0.003 17.197 1.00 91.88 207 THR A CA 1
ATOM 1564 C C . THR A 1 207 ? -11.314 -0.457 18.578 1.00 91.88 207 THR A C 1
ATOM 1566 O O . THR A 1 207 ? -12.008 0.295 19.263 1.00 91.88 207 THR A O 1
ATOM 1569 N N . THR A 1 208 ? -10.891 -1.640 19.039 1.00 93.25 208 THR A N 1
ATOM 1570 C CA . THR A 1 208 ? -11.216 -2.133 20.386 1.00 93.25 208 THR A CA 1
ATOM 1571 C C . THR A 1 208 ? -10.803 -1.136 21.470 1.00 93.25 208 THR A C 1
ATOM 1573 O O . THR A 1 208 ? -11.596 -0.835 22.359 1.00 93.25 208 THR A O 1
ATOM 1576 N N . GLN A 1 209 ? -9.578 -0.605 21.399 1.00 92.25 209 GLN A N 1
ATOM 1577 C CA . GLN A 1 209 ? -9.040 0.347 22.373 1.00 92.25 209 GLN A CA 1
ATOM 1578 C C . GLN A 1 209 ? -9.839 1.651 22.413 1.00 92.25 209 GLN A C 1
ATOM 1580 O O . GLN A 1 209 ? -10.040 2.199 23.494 1.00 92.25 209 GLN A O 1
ATOM 1585 N N . ALA A 1 210 ? -10.328 2.121 21.264 1.00 91.38 210 ALA A N 1
ATOM 1586 C CA . ALA A 1 210 ? -11.156 3.320 21.192 1.00 91.38 210 ALA A CA 1
ATOM 1587 C C . ALA A 1 210 ? -12.578 3.099 21.732 1.00 91.38 210 ALA A C 1
ATOM 1589 O O . ALA A 1 210 ? -13.135 3.982 22.377 1.00 91.38 210 ALA A O 1
ATOM 1590 N N . VAL A 1 211 ? -13.166 1.927 21.480 1.00 92.62 211 VAL A N 1
ATOM 1591 C CA . VAL A 1 211 ? -14.566 1.629 21.824 1.00 92.62 211 VAL A CA 1
ATOM 1592 C C . VAL A 1 211 ? -14.731 1.167 23.274 1.00 92.62 211 VAL A C 1
ATOM 1594 O O . VAL A 1 211 ? -15.728 1.494 23.914 1.00 92.62 211 VAL A O 1
ATOM 1597 N N . LEU A 1 212 ? -13.780 0.396 23.808 1.00 93.06 212 LEU A N 1
ATOM 1598 C CA . LEU A 1 212 ? -13.899 -0.240 25.125 1.00 93.06 212 LEU A CA 1
ATOM 1599 C C . LEU A 1 212 ? -14.152 0.744 26.289 1.00 93.06 212 LEU A C 1
ATOM 1601 O O . LEU A 1 212 ? -14.953 0.401 27.155 1.00 93.06 212 LEU A O 1
ATOM 1605 N N . PRO A 1 213 ? -13.553 1.953 26.336 1.00 91.81 213 PRO A N 1
ATOM 1606 C CA . PRO A 1 213 ? -13.839 2.939 27.384 1.00 91.81 213 PRO A CA 1
ATOM 1607 C C . PRO A 1 213 ? -15.273 3.490 27.373 1.00 91.81 213 PRO A C 1
ATOM 1609 O O . PRO A 1 213 ? -15.693 4.106 28.351 1.00 91.81 213 PRO A O 1
ATOM 1612 N N . SER A 1 214 ? -16.008 3.312 26.272 1.00 84.62 214 SER A N 1
ATOM 1613 C CA . SER A 1 214 ? -17.372 3.817 26.080 1.00 84.62 214 SER A CA 1
ATOM 1614 C C . SER A 1 214 ? -18.472 2.803 26.428 1.00 84.62 214 SER A C 1
ATOM 1616 O O . SER A 1 214 ? -19.655 3.114 26.259 1.00 84.62 214 SER A O 1
ATOM 1618 N N . LEU A 1 215 ? -18.093 1.596 26.863 1.00 83.38 215 LEU A N 1
ATOM 1619 C CA . LEU A 1 215 ? -18.981 0.466 27.161 1.00 83.38 215 LEU A CA 1
ATOM 1620 C C . LEU A 1 215 ? -19.224 0.249 28.659 1.00 83.38 215 LEU A C 1
ATOM 1622 O O . LEU A 1 215 ? -18.317 0.526 29.473 1.00 83.38 215 LEU A O 1
#

pLDDT: mean 87.73, std 10.79, range [46.0, 98.44]

Nearest PDB structures (foldseek):
  5thy-assembly2_B  TM=9.260E-01  e=5.937E-12  Moorena producens 3L
  6cca-assembly1_A  TM=8.265E-01  e=5.243E-08  Sorangium cellulosum
  6d6y-assembly1_A  TM=7.956E-01  e=3.738E-08  Moorena bouillonii
  8tji-assembly1_A  TM=5.394E-01  e=1.604E-01  uncultured bacterium
  7wdq-assembly2_D  TM=4.171E-01  e=1.767E-01  Nisaea denitrificans DSM 18348

Foldseek 3Di:
DVVLLVVLLVVLVVVLCVVCVVVLLLLLLLLLLLLCVVLPHDLDAFDKDALVGVCVSSQFDPVCSVVSVVSQVSCVVVVQWDDDPRMIGGHDDPDDDDLPDPPNRCSSVVCLVVSLVVVCVVCVLCCQVSQLCSQCSVCVNCVRNVVDDSCCSCPNPPHSVLCVCARRSVNSSVLQVLLVVLLVVQVPDDPPDDDDDDDDCCDSVNSVVSNVVSD

Mean predicted aligned error: 6.58 Å

Radius of gyration: 21.68 Å; Cα contacts (8 Å, |Δi|>4): 228; chains: 1; bounding box: 57×36×62 Å

Sequence (215 aa):
LTPLAETLAQEQGLAVYAELEPALDRLSIAYILAAFAELGADFSPGQRFTVNGLAEELEIADIHRRLFERLLDMLAEEGLLERDHALWRVVQMMQPADAKSPLTPLWKRGDFDAECAALLEQFPACVAELGLLRRCGAQLAAVLRGEVDALSLLFGEHSSAGELYGESPYARVVNHLLADAVAAMAARQPSGRCLRVLEIGAGTGGTTQAVLPSL